Protein AF-A0A3R9TKV1-F1 (afdb_monomer)

pLDDT: mean 83.71, std 11.86, range [40.22, 96.25]

Secondary structure (DSSP, 8-state):
-TT-EEEEE-TTSPBPPTT--EEEEEESTT--S--TT-HHHHHHHEEE-TT-SSGGGSEEEEEEEEEEE-TTS-EEEEEESSS-EEETTEEE-HHHHHHHHHTSTTEEEEEEEEEEETTEEEEEEEEEE-TT--SPPPHHHHHHHHHHHS-GGGS-SEEEE-S---B-TTSSB-HHHHHHSPP-S-----GGGS--SHHHHHHHHHHHHH-TTSPP----

Solvent-accessible surface area (backbone atoms only — not comparable to full-atom values): 13150 Å² total; per-residue (Å²): 113,92,73,55,52,74,49,40,22,48,98,89,71,43,81,57,60,73,66,42,79,23,40,31,27,38,29,14,79,83,60,72,98,58,50,89,96,34,67,70,61,20,59,72,33,47,34,80,32,93,80,45,91,48,82,57,26,40,44,28,37,56,69,42,31,24,21,26,34,41,95,86,69,49,78,46,81,75,52,57,74,51,76,63,43,75,57,97,86,41,83,42,59,38,67,58,51,24,49,60,50,44,72,38,90,51,39,61,44,48,46,56,46,80,47,70,54,99,87,40,82,35,38,36,33,38,35,13,56,31,96,81,46,87,66,83,88,52,68,70,56,54,53,52,57,41,56,78,77,41,62,76,91,65,49,58,50,30,66,40,82,43,87,68,79,57,56,43,98,86,67,47,75,32,61,69,62,60,70,67,52,85,80,82,57,64,76,66,74,51,83,59,49,52,63,86,48,76,69,40,44,54,52,51,51,53,48,42,74,76,35,79,88,53,92,70,76,55,86,131

Mean predicted aligned error: 13.11 Å

Organism: Acinetobacter baumannii (NCBI:txid470)

Radius of gyration: 21.8 Å; Cα contacts (8 Å, |Δi|>4): 348; chains: 1; bounding box: 54×36×67 Å

Sequence (220 aa):
LPNYGMLVINSERELLEQGETGELCIFGPSVAQGYLGRPDLTADKFIENPWAMSVEEELLYRTGDLAKIDEFGQVHCLGRADDQVKIRGFRVELGEIEAALCDIDGIGTAAVILRPEDGIDQLIAFIAPEIDAKQAIEIKELRHNLSQRLPPYMVPNRFEIIEEVPRLLSGKIDRKALKARPLTSVVDRSESDQPQNPAEEILFEILNRLFPNMPIKLDS

Nearest PDB structures (foldseek):
  8g98-assembly2_B  TM=9.730E-01  e=5.431E-13  Acinetobacter baumannii AB307-0294
  7thq-assembly1_B  TM=7.816E-01  e=8.453E-15  Pseudomonas protegens Pf-5
  8pyy-assembly1_A  TM=5.811E-01  e=2.285E-15  Streptoalloteichus hindustanus
  3cw8-assembly1_X  TM=5.777E-01  e=2.189E-14  unclassified
  6vhy-assembly1_C  TM=5.789E-01  e=1.282E-14  Klebsiella oxytoca

Structure (mmCIF, N/CA/C/O backbone):
data_AF-A0A3R9TKV1-F1
#
_entry.id   AF-A0A3R9TKV1-F1
#
loop_
_atom_site.group_PDB
_atom_site.id
_atom_site.type_symbol
_atom_site.label_atom_id
_atom_site.label_alt_id
_atom_site.label_comp_id
_atom_site.label_asym_id
_atom_site.label_entity_id
_atom_site.label_seq_id
_atom_site.pdbx_PDB_ins_code
_atom_site.Cartn_x
_atom_site.Cartn_y
_atom_site.Cartn_z
_atom_site.occupancy
_atom_site.B_iso_or_equiv
_atom_site.auth_seq_id
_atom_site.auth_comp_id
_atom_site.auth_asym_id
_atom_site.auth_atom_id
_atom_site.pdbx_PDB_model_num
ATOM 1 N N . LEU A 1 1 ? 25.375 -7.752 -11.133 1.00 55.94 1 LEU A N 1
ATOM 2 C CA . LEU A 1 1 ? 25.423 -9.235 -11.168 1.00 55.94 1 LEU A CA 1
ATOM 3 C C . LEU A 1 1 ? 25.451 -9.658 -12.636 1.00 55.94 1 LEU A C 1
ATOM 5 O O . LEU A 1 1 ? 24.846 -8.944 -13.427 1.00 55.94 1 LEU A O 1
ATOM 9 N N . PRO A 1 2 ? 26.149 -10.735 -13.029 1.00 65.50 2 PRO A N 1
ATOM 10 C CA . PRO A 1 2 ? 26.149 -11.181 -14.424 1.00 65.50 2 PRO A CA 1
ATOM 11 C C . PRO A 1 2 ? 24.741 -11.635 -14.843 1.00 65.50 2 PRO A C 1
ATOM 13 O O . PRO A 1 2 ? 24.092 -12.345 -14.079 1.00 65.50 2 PRO A O 1
ATOM 16 N N . ASN A 1 3 ? 24.293 -11.215 -16.031 1.00 72.12 3 ASN A N 1
ATOM 17 C CA . ASN A 1 3 ? 22.979 -11.508 -16.635 1.00 72.12 3 ASN A CA 1
ATOM 18 C C . ASN A 1 3 ? 21.765 -10.873 -15.929 1.00 72.12 3 ASN A C 1
ATOM 20 O O . ASN A 1 3 ? 20.658 -11.383 -16.032 1.00 72.12 3 ASN A O 1
ATOM 24 N N . TYR A 1 4 ? 21.964 -9.769 -15.206 1.00 83.56 4 TYR A N 1
ATOM 25 C CA . TYR A 1 4 ? 20.868 -8.952 -14.678 1.00 83.56 4 TYR A CA 1
ATOM 26 C C . TYR A 1 4 ? 20.930 -7.579 -15.310 1.00 83.56 4 TYR A C 1
ATOM 28 O O . TYR A 1 4 ? 22.013 -6.992 -15.392 1.00 83.56 4 TYR A O 1
ATOM 36 N N . GLY A 1 5 ? 19.771 -7.054 -15.677 1.00 89.00 5 GLY A N 1
ATOM 37 C CA . GLY A 1 5 ? 19.648 -5.693 -16.159 1.00 89.00 5 GLY A CA 1
ATOM 38 C C . GLY A 1 5 ? 18.540 -4.939 -15.448 1.00 89.00 5 GLY A C 1
ATOM 39 O O . GLY A 1 5 ? 17.688 -5.508 -14.761 1.00 89.00 5 GLY A O 1
ATOM 40 N N . MET A 1 6 ? 18.612 -3.621 -15.582 1.00 92.12 6 MET A N 1
ATOM 41 C CA . MET A 1 6 ? 17.669 -2.683 -14.997 1.00 92.12 6 MET A CA 1
ATOM 42 C C . MET A 1 6 ? 17.262 -1.699 -16.083 1.00 92.12 6 MET A C 1
ATOM 44 O O . MET A 1 6 ? 18.119 -1.235 -16.833 1.00 92.12 6 MET A O 1
ATOM 48 N N . LEU A 1 7 ? 15.975 -1.385 -16.149 1.00 92.94 7 LEU A N 1
ATOM 49 C CA . LEU A 1 7 ? 15.409 -0.408 -17.076 1.00 92.94 7 LEU A CA 1
ATOM 50 C C . LEU A 1 7 ? 14.559 0.577 -16.282 1.00 92.94 7 LEU A C 1
ATOM 52 O O . LEU A 1 7 ? 14.027 0.231 -15.228 1.00 92.94 7 LEU A O 1
ATOM 56 N N . VAL A 1 8 ? 14.420 1.792 -16.796 1.00 94.25 8 VAL A N 1
ATOM 57 C CA . VAL A 1 8 ? 13.476 2.778 -16.269 1.00 94.25 8 VAL A CA 1
ATOM 58 C C . VAL A 1 8 ? 12.440 3.038 -17.352 1.00 94.25 8 VAL A C 1
ATOM 60 O O . VAL A 1 8 ? 12.807 3.385 -18.476 1.00 94.25 8 VAL A O 1
ATOM 63 N N . ILE A 1 9 ? 11.164 2.828 -17.021 1.00 94.25 9 ILE A N 1
ATOM 64 C CA . ILE A 1 9 ? 10.051 2.942 -17.972 1.00 94.25 9 ILE A CA 1
ATOM 65 C C . ILE A 1 9 ? 8.994 3.949 -17.514 1.00 94.25 9 ILE A C 1
ATOM 67 O O . ILE A 1 9 ? 8.838 4.204 -16.315 1.00 94.25 9 ILE A O 1
ATOM 71 N N . ASN A 1 10 ? 8.246 4.508 -18.465 1.00 90.06 10 ASN A N 1
ATOM 72 C CA . ASN A 1 10 ? 7.064 5.331 -18.189 1.00 90.06 10 ASN A CA 1
ATOM 73 C C . ASN A 1 10 ? 5.790 4.480 -17.995 1.00 90.06 10 ASN A C 1
ATOM 75 O O . ASN A 1 10 ? 5.817 3.246 -18.026 1.00 90.06 10 ASN A O 1
ATOM 79 N N . SER A 1 11 ? 4.652 5.146 -17.775 1.00 83.00 11 SER A N 1
ATOM 80 C CA . SER A 1 11 ? 3.335 4.509 -17.614 1.00 83.00 11 SER A CA 1
ATOM 81 C C . SER A 1 11 ? 2.874 3.727 -18.845 1.00 83.00 11 SER A C 1
ATOM 83 O O . SER A 1 11 ? 2.132 2.753 -18.716 1.00 83.00 11 SER A O 1
ATOM 85 N N . GLU A 1 12 ? 3.329 4.139 -20.020 1.00 87.12 12 GLU A N 1
ATOM 86 C CA . GLU A 1 12 ? 3.065 3.553 -21.328 1.00 87.12 12 GLU A CA 1
ATOM 87 C C . GLU A 1 12 ? 3.982 2.352 -21.623 1.00 87.12 12 GLU A C 1
ATOM 89 O O . GLU A 1 12 ? 3.812 1.689 -22.645 1.00 87.12 12 GLU A O 1
ATOM 94 N N . ARG A 1 13 ? 4.884 2.009 -20.687 1.00 88.62 13 ARG A N 1
ATOM 95 C CA . ARG A 1 13 ? 5.888 0.933 -20.781 1.00 88.62 13 ARG A CA 1
ATOM 96 C C . ARG A 1 13 ? 6.943 1.175 -21.857 1.00 88.62 13 ARG A C 1
ATOM 98 O O . ARG A 1 13 ? 7.474 0.233 -22.439 1.00 88.62 13 ARG A O 1
ATOM 105 N N . GLU A 1 14 ? 7.274 2.432 -22.095 1.00 90.81 14 GLU A N 1
ATOM 106 C CA . GLU A 1 14 ? 8.354 2.840 -22.986 1.00 90.81 14 GLU A CA 1
ATOM 107 C C . GLU A 1 14 ? 9.623 3.102 -22.174 1.00 90.81 14 GLU A C 1
ATOM 109 O O . GLU A 1 14 ? 9.555 3.543 -21.023 1.00 90.81 14 GLU A O 1
ATOM 114 N N . LEU A 1 15 ? 10.786 2.830 -22.772 1.00 91.50 15 LEU A N 1
ATOM 115 C CA . LEU A 1 15 ? 12.072 3.195 -22.183 1.00 91.50 15 LEU A CA 1
ATOM 116 C C . LEU A 1 15 ? 12.208 4.709 -22.111 1.00 91.50 15 LEU A C 1
ATOM 118 O O . LEU A 1 15 ? 11.954 5.402 -23.094 1.00 91.50 15 LEU A O 1
ATOM 122 N N . LEU A 1 16 ? 12.666 5.188 -20.962 1.00 90.25 16 LEU A N 1
ATOM 123 C CA . LEU A 1 16 ? 12.976 6.594 -20.759 1.00 90.25 16 LEU A CA 1
ATOM 124 C C . LEU A 1 16 ? 14.437 6.911 -21.089 1.00 90.25 16 LEU A C 1
ATOM 126 O O . LEU A 1 16 ? 15.326 6.065 -20.939 1.00 90.25 16 LEU A O 1
ATOM 130 N N . GLU A 1 17 ? 14.683 8.147 -21.525 1.00 87.12 17 GLU A N 1
ATOM 131 C CA . GLU A 1 17 ? 16.028 8.653 -21.775 1.00 87.12 17 GLU A CA 1
ATOM 132 C C . GLU A 1 17 ? 16.782 8.925 -20.461 1.00 87.12 17 GLU A C 1
ATOM 134 O O . GLU A 1 17 ? 16.233 8.933 -19.353 1.00 87.12 17 GLU A O 1
ATOM 139 N N . GLN A 1 18 ? 18.091 9.160 -20.572 1.00 89.12 18 GLN A N 1
ATOM 140 C CA . GLN A 1 18 ? 18.913 9.513 -19.418 1.00 89.12 18 GLN A CA 1
ATOM 141 C C . GLN A 1 18 ? 18.391 10.785 -18.732 1.00 89.12 18 GLN A C 1
ATOM 143 O O . GLN A 1 18 ? 18.102 11.798 -19.362 1.00 89.12 18 GLN A O 1
ATOM 148 N N . GLY A 1 19 ? 18.317 10.741 -17.403 1.00 87.06 19 GLY A N 1
ATOM 149 C CA . GLY A 1 19 ? 17.861 11.836 -16.552 1.00 87.06 19 GLY A CA 1
ATOM 150 C C . GLY A 1 19 ? 16.349 11.885 -16.316 1.00 87.06 19 GLY A C 1
ATOM 151 O O . GLY A 1 19 ? 15.922 12.546 -15.363 1.00 87.06 19 GLY A O 1
ATOM 152 N N . GLU A 1 20 ? 15.551 11.163 -17.102 1.00 91.31 20 GLU A N 1
ATOM 153 C CA . GLU A 1 20 ? 14.101 11.102 -16.941 1.00 91.31 20 GLU A CA 1
ATOM 154 C C . GLU A 1 20 ? 13.690 10.161 -15.802 1.00 91.31 20 GLU A C 1
ATOM 156 O O . GLU A 1 20 ? 14.345 9.162 -15.506 1.00 91.31 20 GLU A O 1
ATOM 161 N N . THR A 1 21 ? 12.606 10.517 -15.110 1.00 91.38 21 THR A N 1
ATOM 162 C CA . THR A 1 21 ? 12.101 9.753 -13.963 1.00 91.38 21 THR A CA 1
ATOM 163 C C . THR A 1 21 ? 10.991 8.809 -14.393 1.00 91.38 21 THR A C 1
ATOM 165 O O . THR A 1 21 ? 9.977 9.260 -14.920 1.00 91.38 21 THR A O 1
ATOM 168 N N . GLY A 1 22 ? 11.147 7.527 -14.080 1.00 91.88 22 GLY A N 1
ATOM 169 C CA . GLY A 1 22 ? 10.143 6.493 -14.322 1.00 91.88 22 GLY A CA 1
ATOM 170 C C . GLY A 1 22 ? 10.191 5.388 -13.275 1.00 91.88 22 GLY A C 1
ATOM 171 O O . GLY A 1 22 ? 10.864 5.513 -12.249 1.00 91.88 22 GLY A O 1
ATOM 172 N N . GLU A 1 23 ? 9.463 4.305 -13.527 1.00 94.00 23 GLU A N 1
ATOM 173 C CA . GLU A 1 23 ? 9.481 3.118 -12.676 1.00 94.00 23 GLU A CA 1
ATOM 174 C C . GLU A 1 23 ? 10.689 2.240 -13.014 1.00 94.00 23 GLU A C 1
ATOM 176 O O . GLU A 1 23 ? 10.922 1.878 -14.169 1.00 94.00 23 GLU A O 1
ATOM 181 N N . LEU A 1 24 ? 11.449 1.878 -11.984 1.00 93.81 24 LEU A N 1
ATOM 182 C CA . LEU A 1 24 ? 12.548 0.936 -12.075 1.00 93.81 24 LEU A CA 1
ATOM 183 C C . LEU A 1 24 ? 12.003 -0.482 -12.276 1.00 93.81 24 LEU A C 1
ATOM 185 O O . LEU A 1 24 ? 11.183 -0.980 -11.503 1.00 93.81 24 LEU A O 1
ATOM 189 N N . CYS A 1 25 ? 12.501 -1.148 -13.307 1.00 94.31 25 CYS A N 1
ATOM 190 C CA . CYS A 1 25 ? 12.202 -2.537 -13.617 1.00 94.31 25 CYS A CA 1
ATOM 191 C C . CYS A 1 25 ? 13.492 -3.351 -13.638 1.00 94.31 25 CYS A C 1
ATOM 193 O O . CYS A 1 25 ? 14.551 -2.840 -14.008 1.00 94.31 25 CYS A O 1
ATOM 195 N N . ILE A 1 26 ? 13.402 -4.623 -13.259 1.00 94.25 26 ILE A N 1
ATOM 196 C CA . ILE A 1 26 ? 14.529 -5.561 -13.297 1.00 94.25 26 ILE A CA 1
ATOM 197 C C . ILE A 1 26 ? 14.193 -6.763 -14.173 1.00 94.25 26 ILE A C 1
ATOM 199 O O . ILE A 1 26 ? 13.046 -7.207 -14.200 1.00 94.25 26 ILE A O 1
ATOM 203 N N . PHE A 1 27 ? 15.198 -7.303 -14.854 1.00 94.12 27 PHE A N 1
ATOM 204 C CA . PHE A 1 27 ? 15.090 -8.527 -15.647 1.00 94.12 27 PHE A CA 1
ATOM 205 C C . PHE A 1 27 ? 16.309 -9.431 -15.436 1.00 94.12 27 PHE A C 1
ATOM 207 O O . PHE A 1 27 ? 17.353 -8.992 -14.936 1.00 94.12 27 PHE A O 1
ATOM 214 N N . GLY A 1 28 ? 16.159 -10.701 -15.812 1.00 92.12 28 GLY A N 1
ATOM 215 C CA . GLY A 1 28 ? 17.207 -11.716 -15.754 1.00 92.12 28 GLY A CA 1
ATOM 216 C C . GLY A 1 28 ? 16.846 -12.930 -14.885 1.00 92.12 28 GLY A C 1
ATOM 217 O O . GLY A 1 28 ? 15.753 -13.003 -14.321 1.00 92.12 28 GLY A O 1
ATOM 218 N N . PRO A 1 29 ? 17.789 -13.872 -14.693 1.00 87.44 29 PRO A N 1
ATOM 219 C CA . PRO A 1 29 ? 17.504 -15.222 -14.198 1.00 87.44 29 PRO A CA 1
ATOM 220 C C . PRO A 1 29 ? 16.875 -15.345 -12.800 1.00 87.44 29 PRO A C 1
ATOM 222 O O . PRO A 1 29 ? 16.344 -16.406 -12.486 1.00 87.44 29 PRO A O 1
ATOM 225 N N . SER A 1 30 ? 16.950 -14.316 -11.941 1.00 83.62 30 SER A N 1
ATOM 226 C CA . SER A 1 30 ? 16.294 -14.341 -10.611 1.00 83.62 30 SER A CA 1
ATOM 227 C C . SER A 1 30 ? 14.938 -13.643 -10.573 1.00 83.62 30 SER A C 1
ATOM 229 O O . SER A 1 30 ? 14.365 -13.502 -9.491 1.00 83.62 30 SER A O 1
ATOM 231 N N . VAL A 1 31 ? 14.411 -13.182 -11.709 1.00 90.25 31 VAL A N 1
ATOM 232 C CA . VAL A 1 31 ? 13.022 -12.726 -11.754 1.00 90.25 31 VAL A CA 1
ATOM 233 C C . VAL A 1 31 ? 12.117 -13.937 -11.547 1.00 90.25 31 VAL A C 1
ATOM 235 O O . VAL A 1 31 ? 12.203 -14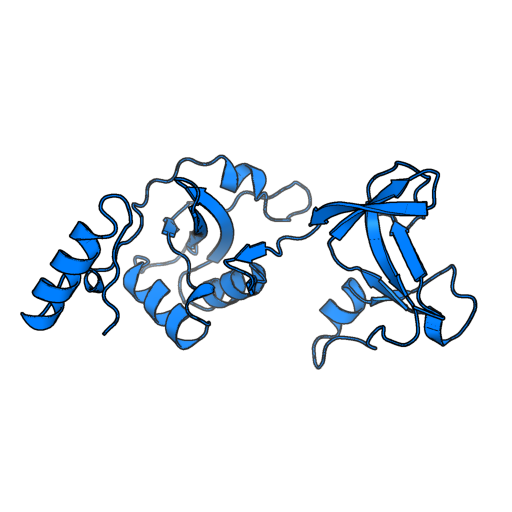.936 -12.258 1.00 90.25 31 VAL A O 1
ATOM 238 N N . ALA A 1 32 ? 11.276 -13.870 -10.514 1.00 89.31 32 ALA A N 1
ATOM 239 C CA . ALA A 1 32 ? 10.299 -14.913 -10.238 1.00 89.31 32 ALA A CA 1
ATOM 240 C C . ALA A 1 32 ? 9.282 -15.021 -11.386 1.00 89.31 32 ALA A C 1
ATOM 242 O O . ALA A 1 32 ? 9.013 -14.052 -12.085 1.00 89.31 32 ALA A O 1
ATOM 243 N N . GLN A 1 33 ? 8.657 -16.188 -11.536 1.00 87.25 33 GLN A N 1
ATOM 244 C CA . GLN A 1 33 ? 7.590 -16.382 -12.529 1.00 87.25 33 GLN A CA 1
ATOM 245 C C . GLN A 1 33 ? 6.272 -15.698 -12.133 1.00 87.25 33 GLN A C 1
ATOM 247 O O . GLN A 1 33 ? 5.365 -15.582 -12.950 1.00 87.25 33 GLN A O 1
ATOM 252 N N . GLY A 1 34 ? 6.145 -15.284 -10.869 1.00 90.25 34 GLY A N 1
ATOM 253 C CA . GLY A 1 34 ? 4.947 -14.643 -10.352 1.00 90.25 34 GLY A CA 1
ATOM 254 C C . GLY A 1 34 ? 4.728 -14.848 -8.861 1.00 90.25 34 GLY A C 1
ATOM 255 O O . GLY A 1 34 ? 5.560 -15.414 -8.147 1.00 90.25 34 GLY A O 1
ATOM 256 N N . TYR A 1 35 ? 3.563 -14.404 -8.402 1.00 86.75 35 TYR A N 1
ATOM 257 C CA . TYR A 1 35 ? 3.072 -14.615 -7.047 1.00 86.75 35 TYR A CA 1
ATOM 258 C C . TYR A 1 35 ? 2.196 -15.869 -6.974 1.00 86.75 35 TYR A C 1
ATOM 260 O O . TYR A 1 35 ? 1.248 -16.042 -7.745 1.00 86.75 35 TYR A O 1
ATOM 268 N N . LEU A 1 36 ? 2.475 -16.731 -5.995 1.00 90.38 36 LEU A N 1
ATOM 269 C CA . LEU A 1 36 ? 1.725 -17.966 -5.782 1.00 90.38 36 LEU A CA 1
ATOM 270 C C . LEU A 1 36 ? 0.238 -17.672 -5.519 1.00 90.38 36 LEU A C 1
ATOM 272 O O . LEU A 1 36 ? -0.103 -16.945 -4.589 1.00 90.38 36 LEU A O 1
ATOM 276 N N . GLY A 1 37 ? -0.647 -18.246 -6.341 1.00 87.56 37 GLY A N 1
ATOM 277 C CA . GLY A 1 37 ? -2.101 -18.110 -6.194 1.00 87.56 37 GLY A CA 1
ATOM 278 C C . GLY A 1 37 ? -2.659 -16.712 -6.487 1.00 87.56 37 GLY A C 1
ATOM 279 O O . GLY A 1 37 ? -3.810 -16.443 -6.154 1.00 87.56 37 GLY A O 1
ATOM 280 N N . ARG A 1 38 ? -1.869 -15.809 -7.086 1.00 86.62 38 ARG A N 1
ATOM 281 C CA . ARG A 1 38 ? -2.274 -14.420 -7.367 1.00 86.62 38 ARG A CA 1
ATOM 282 C C . ARG A 1 38 ? -1.985 -14.052 -8.831 1.00 86.62 38 ARG A C 1
ATOM 284 O O . ARG A 1 38 ? -1.053 -13.287 -9.092 1.00 86.62 38 ARG A O 1
ATOM 291 N N . PRO A 1 39 ? -2.755 -14.593 -9.796 1.00 85.81 39 PRO A N 1
ATOM 292 C CA . PRO A 1 39 ? -2.521 -14.359 -11.222 1.00 85.81 39 PRO A CA 1
ATOM 293 C C . PRO A 1 39 ? -2.679 -12.884 -11.612 1.00 85.81 39 PRO A C 1
ATOM 295 O O . PRO A 1 39 ? -1.851 -12.375 -12.357 1.00 85.81 39 PRO A O 1
ATOM 298 N N . ASP A 1 40 ? -3.653 -12.171 -11.039 1.00 77.75 40 ASP A N 1
ATOM 299 C CA . ASP A 1 40 ? -3.890 -10.755 -11.359 1.00 77.75 40 ASP A CA 1
ATOM 300 C C . ASP A 1 40 ? -2.699 -9.872 -10.958 1.00 77.75 40 ASP A C 1
ATOM 302 O O . ASP A 1 40 ? -2.216 -9.058 -11.741 1.00 77.75 40 ASP A O 1
ATOM 306 N N . LEU A 1 41 ? -2.167 -10.084 -9.748 1.00 80.00 41 LEU A N 1
ATOM 307 C CA . LEU A 1 41 ? -0.989 -9.360 -9.259 1.00 80.00 41 LEU A CA 1
ATOM 308 C C . LEU A 1 41 ? 0.275 -9.762 -10.028 1.00 80.00 41 LEU A C 1
ATOM 310 O O . LEU A 1 41 ? 1.161 -8.939 -10.245 1.00 80.00 41 LEU A O 1
ATOM 314 N N . THR A 1 42 ? 0.352 -11.028 -10.447 1.00 87.81 42 THR A N 1
ATOM 315 C CA . THR A 1 42 ? 1.442 -11.515 -11.294 1.00 87.81 42 THR A CA 1
ATOM 316 C C . THR A 1 42 ? 1.447 -10.780 -12.629 1.00 87.81 42 THR A C 1
ATOM 318 O O . THR A 1 42 ? 2.471 -10.222 -12.993 1.00 87.81 42 THR A O 1
ATOM 321 N N . ALA A 1 43 ? 0.305 -10.693 -13.310 1.00 89.44 43 ALA A N 1
ATOM 322 C CA . ALA A 1 43 ? 0.195 -10.001 -14.593 1.00 89.44 43 ALA A CA 1
ATOM 323 C C . ALA A 1 43 ? 0.447 -8.482 -14.492 1.00 89.44 43 ALA A C 1
ATOM 325 O O . ALA A 1 43 ? 0.929 -7.874 -15.447 1.00 89.44 43 ALA A O 1
ATOM 326 N N . ASP A 1 44 ? 0.140 -7.857 -13.349 1.00 87.25 44 ASP A N 1
ATOM 327 C CA . ASP A 1 44 ? 0.435 -6.434 -13.123 1.00 87.25 44 ASP A CA 1
ATOM 328 C C . ASP A 1 44 ? 1.931 -6.165 -12.874 1.00 87.25 44 ASP A C 1
ATOM 330 O O . ASP A 1 44 ? 2.474 -5.169 -13.369 1.00 87.25 44 ASP A O 1
ATOM 334 N N . LYS A 1 45 ? 2.605 -7.035 -12.105 1.00 91.38 45 LYS A N 1
ATOM 335 C CA . LYS A 1 45 ? 3.996 -6.825 -11.662 1.00 91.38 45 LYS A CA 1
ATOM 336 C C . LYS A 1 45 ? 5.052 -7.483 -12.549 1.00 91.38 45 LYS A C 1
ATOM 338 O O . LYS A 1 45 ? 6.174 -6.984 -12.585 1.00 91.38 45 LYS A O 1
ATOM 343 N N . PHE A 1 46 ? 4.716 -8.563 -13.244 1.00 94.44 46 PHE A N 1
ATOM 344 C CA . PHE A 1 46 ? 5.605 -9.306 -14.136 1.00 94.44 46 PHE A CA 1
ATOM 345 C C . PHE A 1 46 ? 5.091 -9.143 -15.565 1.00 94.44 46 PHE A C 1
ATOM 347 O O . PHE A 1 46 ? 4.161 -9.830 -15.985 1.00 94.44 46 PHE A O 1
ATOM 354 N N . ILE A 1 47 ? 5.661 -8.180 -16.285 1.00 93.81 47 ILE A N 1
ATOM 355 C CA . ILE A 1 47 ? 5.236 -7.813 -17.640 1.00 93.81 47 ILE A CA 1
ATOM 356 C C . ILE A 1 47 ? 6.224 -8.349 -18.674 1.00 93.81 47 ILE A C 1
ATOM 358 O O . ILE A 1 47 ? 7.385 -8.603 -18.356 1.00 93.81 47 ILE A O 1
ATOM 362 N N . GLU A 1 48 ? 5.776 -8.484 -19.918 1.00 93.81 48 GLU A N 1
ATOM 363 C CA . GLU A 1 48 ? 6.655 -8.833 -21.037 1.00 93.81 48 GLU A CA 1
ATOM 364 C C . GLU A 1 48 ? 7.769 -7.792 -21.207 1.00 93.81 48 GLU A C 1
ATOM 366 O O . GLU A 1 48 ? 7.541 -6.590 -21.042 1.00 93.81 48 GLU A O 1
ATOM 371 N N . ASN A 1 49 ? 8.966 -8.266 -21.548 1.00 92.94 49 ASN A N 1
ATOM 372 C CA . ASN A 1 49 ? 10.131 -7.456 -21.871 1.00 92.94 49 ASN A CA 1
ATOM 373 C C . ASN A 1 49 ? 10.336 -7.386 -23.397 1.00 92.94 49 ASN A C 1
ATOM 375 O O . ASN A 1 49 ? 10.893 -8.322 -23.977 1.00 92.94 49 ASN A O 1
ATOM 379 N N . PRO A 1 50 ? 9.968 -6.279 -24.070 1.00 92.00 50 PRO A N 1
ATOM 380 C CA . PRO A 1 50 ? 10.174 -6.127 -25.513 1.00 92.00 50 PRO A CA 1
ATOM 381 C C . PRO A 1 50 ? 11.650 -6.096 -25.932 1.00 92.00 50 PRO A C 1
ATOM 383 O O . PRO A 1 50 ? 11.954 -6.205 -27.119 1.00 92.00 50 PRO A O 1
ATOM 386 N N . TRP A 1 51 ? 12.562 -5.911 -24.974 1.00 90.50 51 TRP A N 1
ATOM 387 C CA . TRP A 1 51 ? 14.002 -5.768 -25.196 1.00 90.50 51 TRP A CA 1
ATOM 388 C C . TRP A 1 51 ? 14.794 -7.015 -24.788 1.00 90.50 51 TRP A C 1
ATOM 390 O O . TRP A 1 51 ? 16.021 -6.957 -24.724 1.00 90.50 51 TRP A O 1
ATOM 400 N N . ALA A 1 52 ? 14.110 -8.123 -24.491 1.00 90.19 52 ALA A N 1
ATOM 401 C CA . ALA A 1 52 ? 14.745 -9.380 -24.123 1.00 90.19 52 ALA A CA 1
ATOM 402 C C . ALA A 1 52 ? 15.647 -9.905 -25.251 1.00 90.19 52 ALA A C 1
ATOM 404 O O . ALA A 1 52 ? 15.230 -10.011 -26.406 1.00 90.19 52 ALA A O 1
ATOM 405 N N . MET A 1 53 ? 16.877 -10.278 -24.903 1.00 88.81 53 MET A N 1
ATOM 406 C CA . MET A 1 53 ? 17.839 -10.902 -25.816 1.00 88.81 53 MET A CA 1
ATOM 407 C C . MET A 1 53 ? 17.958 -12.416 -25.582 1.00 88.81 53 MET A C 1
ATOM 409 O O . MET A 1 53 ? 18.594 -13.117 -26.374 1.00 88.81 53 MET A O 1
ATOM 413 N N . SER A 1 54 ? 17.341 -12.931 -24.516 1.00 89.12 54 SER A N 1
ATOM 414 C CA . SER A 1 54 ? 17.225 -14.358 -24.213 1.00 89.12 54 SER A CA 1
ATOM 415 C C . SER A 1 54 ? 15.924 -14.676 -23.466 1.00 89.12 54 SER A C 1
ATOM 417 O O . SER A 1 54 ? 15.225 -13.779 -22.997 1.00 89.12 54 SER A O 1
ATOM 419 N N . VAL A 1 55 ? 15.611 -15.970 -23.334 1.00 85.94 55 VAL A N 1
ATOM 420 C CA . VAL A 1 55 ? 14.394 -16.457 -22.655 1.00 85.94 55 VAL A CA 1
ATOM 421 C C . VAL A 1 55 ? 14.377 -16.052 -21.176 1.00 85.94 55 VAL A C 1
ATOM 423 O O . VAL A 1 55 ? 13.335 -15.751 -20.605 1.00 85.94 55 VAL A O 1
ATOM 426 N N . GLU A 1 56 ? 15.547 -15.981 -20.540 1.00 85.56 56 GLU A N 1
ATOM 427 C CA . GLU A 1 56 ? 15.696 -15.575 -19.139 1.00 85.56 56 GLU A CA 1
ATOM 428 C C . GLU A 1 56 ? 15.437 -14.076 -18.903 1.00 85.56 56 GLU A C 1
ATOM 430 O O . GLU A 1 56 ? 15.383 -13.632 -17.755 1.00 85.56 56 GLU A O 1
ATOM 435 N N . GLU A 1 57 ? 15.284 -13.294 -19.973 1.00 91.19 57 GLU A N 1
ATOM 436 C CA . GLU A 1 57 ? 15.028 -11.855 -19.935 1.00 91.19 57 GLU A CA 1
ATOM 437 C C . GLU A 1 57 ? 13.591 -11.502 -20.343 1.00 91.19 57 GLU A C 1
ATOM 439 O O . GLU A 1 57 ? 13.242 -10.328 -20.286 1.00 91.19 57 GLU A O 1
ATOM 444 N N . GLU A 1 58 ? 12.749 -12.475 -20.718 1.00 92.12 58 GLU A N 1
ATOM 445 C CA . GLU A 1 58 ? 11.390 -12.254 -21.255 1.00 92.12 58 GLU A CA 1
ATOM 446 C C . GLU A 1 58 ? 10.445 -11.522 -20.294 1.00 92.12 58 GLU A C 1
ATOM 448 O O . GLU A 1 58 ? 9.458 -10.931 -20.735 1.00 92.12 58 GLU A O 1
ATOM 453 N N . LEU A 1 59 ? 10.746 -11.529 -18.992 1.00 94.06 59 LEU A N 1
ATOM 454 C CA . LEU A 1 59 ? 9.954 -10.853 -17.970 1.00 94.06 59 LEU A CA 1
ATOM 455 C C . LEU A 1 59 ? 10.701 -9.668 -17.357 1.00 94.06 59 LEU A C 1
ATOM 457 O O . LEU A 1 59 ? 11.820 -9.797 -16.853 1.00 94.06 59 LEU A O 1
ATOM 461 N N . LEU A 1 60 ? 10.011 -8.530 -17.307 1.00 94.38 60 LEU A N 1
ATOM 462 C CA . LEU A 1 60 ? 10.342 -7.403 -16.446 1.00 94.38 60 LEU A CA 1
ATOM 463 C C . LEU A 1 60 ? 9.530 -7.497 -15.158 1.00 94.38 60 LEU A C 1
ATOM 465 O O . LEU A 1 60 ? 8.298 -7.498 -15.180 1.00 94.38 60 LEU A O 1
ATOM 469 N N . TYR A 1 61 ? 10.222 -7.492 -14.023 1.00 94.69 61 TYR A N 1
ATOM 470 C CA . TYR A 1 61 ? 9.595 -7.248 -12.734 1.00 94.69 61 TYR A CA 1
ATOM 471 C C . TYR A 1 61 ? 9.591 -5.750 -12.429 1.00 94.69 61 TYR A C 1
ATOM 473 O O . TYR A 1 61 ? 10.644 -5.130 -12.250 1.00 94.69 61 TYR A O 1
ATOM 481 N N . ARG A 1 62 ? 8.388 -5.183 -12.344 1.00 93.25 62 ARG A N 1
ATOM 482 C CA . ARG A 1 62 ? 8.127 -3.797 -11.947 1.00 93.25 62 ARG A CA 1
ATOM 483 C C . ARG A 1 62 ? 8.332 -3.651 -10.446 1.00 93.25 62 ARG A C 1
ATOM 485 O O . ARG A 1 62 ? 7.533 -4.155 -9.651 1.00 93.25 62 ARG A O 1
ATOM 492 N N . THR A 1 63 ? 9.413 -2.985 -10.032 1.00 90.00 63 THR A N 1
ATOM 493 C CA . THR A 1 63 ? 9.777 -2.968 -8.609 1.00 90.00 63 THR A CA 1
ATOM 494 C C . THR A 1 63 ? 8.839 -2.095 -7.785 1.00 90.00 63 THR A C 1
ATOM 496 O O . THR A 1 63 ? 8.717 -2.321 -6.576 1.00 90.00 63 THR A O 1
ATOM 499 N N . GLY A 1 64 ? 8.169 -1.125 -8.412 1.00 87.12 64 GLY A N 1
ATOM 500 C CA . GLY A 1 64 ? 7.440 -0.050 -7.752 1.00 87.12 64 GLY A CA 1
ATOM 501 C C . GLY A 1 64 ? 8.336 1.084 -7.255 1.00 87.12 64 GLY A C 1
ATOM 502 O O . GLY A 1 64 ? 7.826 1.962 -6.571 1.00 87.12 64 GLY A O 1
ATOM 503 N N . ASP A 1 65 ? 9.642 1.091 -7.540 1.00 88.44 65 ASP A N 1
ATOM 504 C CA . ASP A 1 65 ? 10.533 2.204 -7.185 1.00 88.44 65 ASP A CA 1
ATOM 505 C C . ASP A 1 65 ? 10.575 3.238 -8.313 1.00 88.44 65 ASP A C 1
ATOM 507 O O . ASP A 1 65 ? 10.691 2.881 -9.481 1.00 88.44 65 ASP A O 1
ATOM 511 N N . LEU A 1 66 ? 10.520 4.525 -7.970 1.00 89.25 66 LEU A N 1
ATOM 512 C CA . LEU A 1 66 ? 10.817 5.598 -8.916 1.00 89.25 66 LEU A CA 1
ATOM 513 C C . LEU A 1 66 ? 12.322 5.808 -8.975 1.00 89.25 66 LEU A C 1
ATOM 515 O O . LEU A 1 66 ? 12.970 5.959 -7.936 1.00 89.25 66 LEU A O 1
ATOM 519 N N . ALA A 1 67 ? 12.870 5.858 -10.181 1.00 93.31 67 ALA A N 1
ATOM 520 C CA . ALA A 1 67 ? 14.286 6.084 -10.403 1.00 93.31 67 ALA A CA 1
ATOM 521 C C . ALA A 1 67 ? 14.541 6.859 -11.697 1.00 93.31 67 ALA A C 1
ATOM 523 O O . ALA A 1 67 ? 13.651 7.028 -12.529 1.00 93.31 67 ALA A O 1
ATOM 524 N N . LYS A 1 68 ? 15.783 7.312 -11.859 1.00 93.31 68 LYS A N 1
ATOM 525 C CA . LYS A 1 68 ? 16.329 7.807 -13.126 1.00 93.31 68 LYS A CA 1
ATOM 526 C C . LYS A 1 68 ? 17.740 7.271 -13.335 1.00 93.31 68 LYS A C 1
ATOM 528 O O . LYS A 1 68 ? 18.453 7.043 -12.356 1.00 93.31 68 LYS A O 1
ATOM 533 N N . ILE A 1 69 ? 18.141 7.097 -14.590 1.00 92.44 69 ILE A N 1
ATOM 534 C CA . ILE A 1 69 ? 19.503 6.689 -14.960 1.00 92.44 69 ILE A CA 1
ATOM 535 C C . ILE A 1 69 ? 20.275 7.933 -15.395 1.00 92.44 69 ILE A C 1
ATOM 537 O O . ILE A 1 69 ? 19.773 8.700 -16.212 1.00 92.44 69 ILE A O 1
ATOM 541 N N . ASP A 1 70 ? 21.460 8.168 -14.837 1.00 91.62 70 ASP A N 1
ATOM 542 C CA . ASP A 1 70 ? 22.307 9.291 -15.253 1.00 91.62 70 ASP A CA 1
ATOM 543 C C . ASP A 1 70 ? 23.168 8.978 -16.490 1.00 91.62 70 ASP A C 1
ATOM 545 O O . ASP A 1 70 ? 23.153 7.873 -17.035 1.00 91.62 70 ASP A O 1
ATOM 549 N N . GLU A 1 71 ? 23.936 9.971 -16.938 1.00 91.25 71 GLU A N 1
ATOM 550 C CA . GLU A 1 71 ? 24.824 9.871 -18.104 1.00 91.25 71 GLU A CA 1
ATOM 551 C C . GLU A 1 71 ? 25.923 8.804 -17.965 1.00 91.25 71 GLU A C 1
ATOM 553 O O . GLU A 1 71 ? 26.442 8.304 -18.964 1.00 91.25 71 GLU A O 1
ATOM 558 N N . PHE A 1 72 ? 26.243 8.408 -16.731 1.00 90.31 72 PHE A N 1
ATOM 559 C CA . PHE A 1 72 ? 27.217 7.366 -16.415 1.00 90.31 72 PHE A CA 1
ATOM 560 C C . PHE A 1 72 ? 26.564 5.991 -16.216 1.00 90.31 72 PHE A C 1
ATOM 562 O O . PHE A 1 72 ? 27.255 5.031 -15.867 1.00 90.31 72 PHE A O 1
ATOM 569 N N . GLY A 1 73 ? 25.249 5.877 -16.425 1.00 86.00 73 GLY A N 1
ATOM 570 C CA . GLY A 1 73 ? 24.497 4.640 -16.241 1.00 86.00 73 GLY A CA 1
ATOM 571 C C . GLY A 1 73 ? 24.182 4.313 -14.779 1.00 86.00 73 GLY A C 1
ATOM 572 O O . GLY A 1 73 ? 23.803 3.179 -14.485 1.00 86.00 73 GLY A O 1
ATOM 573 N N . GLN A 1 74 ? 24.344 5.259 -13.847 1.00 90.50 74 GLN A N 1
ATOM 574 C CA . GLN A 1 74 ? 24.007 5.031 -12.441 1.00 90.50 74 GLN A CA 1
ATOM 575 C C . GLN A 1 74 ? 22.518 5.251 -12.189 1.00 90.50 74 GLN A C 1
ATOM 577 O O . GLN A 1 74 ? 21.916 6.212 -12.670 1.00 90.50 74 GLN A O 1
ATOM 582 N N . VAL A 1 75 ? 21.933 4.365 -11.382 1.00 91.31 75 VAL A N 1
ATOM 583 C CA . VAL A 1 75 ? 20.527 4.435 -10.975 1.00 91.31 75 VAL A CA 1
ATOM 584 C C . VAL A 1 75 ? 20.396 5.306 -9.727 1.00 91.31 75 VAL A C 1
ATOM 586 O O . VAL A 1 75 ? 20.932 4.979 -8.669 1.00 91.31 75 VAL A O 1
ATOM 589 N N . HIS A 1 76 ? 19.627 6.386 -9.836 1.00 89.00 76 HIS A N 1
ATOM 590 C CA . HIS A 1 76 ? 19.265 7.257 -8.718 1.00 89.00 76 HIS A CA 1
ATOM 591 C C . HIS A 1 76 ? 17.846 6.935 -8.263 1.00 89.00 76 HIS A C 1
ATOM 593 O O . HIS A 1 76 ? 16.891 7.240 -8.976 1.00 89.00 76 HIS A O 1
ATOM 599 N N . CYS A 1 77 ? 17.697 6.334 -7.082 1.00 87.38 77 CYS A N 1
ATOM 600 C CA . CYS A 1 77 ? 16.388 6.029 -6.501 1.00 87.38 77 CYS A CA 1
ATOM 601 C C . CYS A 1 77 ? 15.744 7.292 -5.909 1.00 87.38 77 CYS A C 1
ATOM 603 O O . CYS A 1 77 ? 16.346 7.978 -5.084 1.00 87.38 77 CYS A O 1
ATOM 605 N N . LEU A 1 78 ? 14.504 7.572 -6.306 1.00 79.81 78 LEU A N 1
ATOM 606 C CA . LEU A 1 78 ? 13.757 8.791 -5.978 1.00 79.81 78 LEU A CA 1
ATOM 607 C C . LEU A 1 78 ? 12.557 8.536 -5.056 1.00 79.81 78 LEU A C 1
ATOM 609 O O . LEU A 1 78 ? 12.007 9.480 -4.492 1.00 79.81 78 LEU A O 1
ATOM 613 N N . GLY A 1 79 ? 12.146 7.278 -4.883 1.00 77.56 79 GLY A N 1
ATOM 614 C CA . GLY A 1 79 ? 11.038 6.906 -4.005 1.00 77.56 79 GLY A CA 1
ATOM 615 C C . GLY A 1 79 ? 10.271 5.698 -4.523 1.00 77.56 79 GLY A C 1
ATOM 616 O O . GLY A 1 79 ? 10.846 4.841 -5.187 1.00 77.56 79 GLY A O 1
ATOM 617 N N . ARG A 1 80 ? 8.971 5.638 -4.224 1.00 75.12 80 ARG A N 1
ATOM 618 C CA . ARG A 1 80 ? 8.051 4.589 -4.681 1.00 75.12 80 ARG A CA 1
ATOM 619 C C . ARG A 1 80 ? 6.997 5.173 -5.619 1.00 75.12 80 ARG A C 1
ATOM 621 O O . ARG A 1 80 ? 6.506 6.275 -5.385 1.00 75.12 80 ARG A O 1
ATOM 628 N N . ALA A 1 8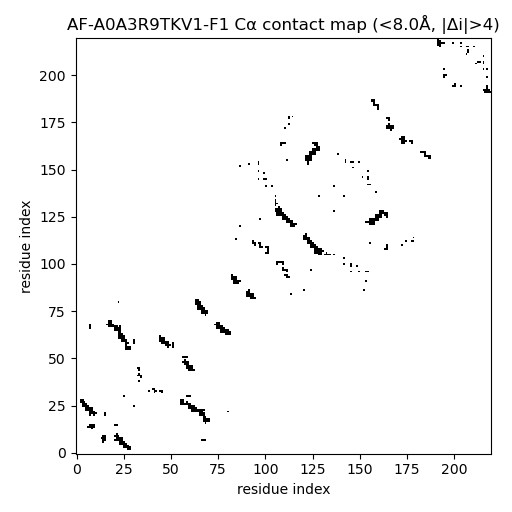1 ? 6.670 4.426 -6.666 1.00 70.06 81 ALA A N 1
ATOM 629 C CA . ALA A 1 81 ? 5.533 4.646 -7.552 1.00 70.06 81 ALA A CA 1
ATOM 630 C C . ALA A 1 81 ? 4.233 4.075 -6.959 1.00 70.06 81 ALA A C 1
ATOM 632 O O . ALA A 1 81 ? 3.144 4.495 -7.347 1.00 70.06 81 ALA A O 1
ATOM 633 N N . ASP A 1 82 ? 4.350 3.119 -6.032 1.00 68.19 82 ASP A N 1
ATOM 634 C CA . ASP A 1 82 ? 3.235 2.535 -5.291 1.00 68.19 82 ASP A CA 1
ATOM 635 C C . ASP A 1 82 ? 3.248 2.923 -3.804 1.00 68.19 82 ASP A C 1
ATOM 637 O O . ASP A 1 82 ? 4.081 3.698 -3.330 1.00 68.19 82 ASP A O 1
ATOM 641 N N . ASP A 1 83 ? 2.270 2.403 -3.071 1.00 66.50 83 ASP A N 1
ATOM 642 C CA . ASP A 1 83 ? 1.975 2.802 -1.696 1.00 66.50 83 ASP A CA 1
ATOM 643 C C . ASP A 1 83 ? 2.746 2.003 -0.647 1.00 66.50 83 ASP A C 1
ATOM 645 O O . ASP A 1 83 ? 2.433 2.068 0.540 1.00 66.50 83 ASP A O 1
ATOM 649 N N . GLN A 1 84 ? 3.746 1.233 -1.063 1.00 72.75 84 GLN A N 1
ATOM 650 C CA . GLN A 1 84 ? 4.580 0.492 -0.138 1.00 72.75 84 GLN A CA 1
ATOM 651 C C . GLN A 1 84 ? 5.423 1.441 0.711 1.00 72.75 84 GLN A C 1
ATOM 653 O O . GLN A 1 84 ? 6.067 2.367 0.210 1.00 72.75 84 GLN A O 1
ATOM 658 N N . VAL A 1 85 ? 5.478 1.168 2.011 1.00 79.81 85 VAL A N 1
ATOM 659 C CA . VAL A 1 85 ? 6.239 1.979 2.959 1.00 79.81 85 VAL A CA 1
ATOM 660 C C . VAL A 1 85 ? 7.232 1.135 3.744 1.00 79.81 85 VAL A C 1
ATOM 662 O O . VAL A 1 85 ? 7.085 -0.080 3.888 1.00 79.81 85 VAL A O 1
ATOM 665 N N . LYS A 1 86 ? 8.272 1.796 4.256 1.00 77.56 86 LYS A N 1
ATOM 666 C CA . LYS A 1 86 ? 9.190 1.202 5.227 1.00 77.56 86 LYS A CA 1
ATOM 667 C C . LYS A 1 86 ? 8.855 1.734 6.605 1.00 77.56 86 LYS A C 1
ATOM 669 O O . LYS A 1 86 ? 8.882 2.939 6.812 1.00 77.56 86 LYS A O 1
ATOM 674 N N . ILE A 1 87 ? 8.592 0.835 7.542 1.00 77.62 87 ILE A N 1
ATOM 675 C CA . ILE A 1 87 ? 8.297 1.181 8.932 1.00 77.62 87 ILE A CA 1
ATOM 676 C C . ILE A 1 87 ? 9.326 0.472 9.787 1.00 77.62 87 ILE A C 1
ATOM 678 O O . ILE A 1 87 ? 9.319 -0.751 9.870 1.00 77.62 87 ILE A O 1
ATOM 682 N N . ARG A 1 88 ? 10.248 1.229 10.393 1.00 75.25 88 ARG A N 1
ATOM 683 C CA . ARG A 1 88 ? 11.286 0.676 11.288 1.00 75.25 88 ARG A CA 1
ATOM 684 C C . ARG A 1 88 ? 12.071 -0.491 10.657 1.00 75.25 88 ARG A C 1
ATOM 686 O O . ARG A 1 88 ? 12.403 -1.462 11.325 1.00 75.25 88 ARG A O 1
ATOM 693 N N . GLY A 1 89 ? 12.339 -0.401 9.352 1.00 75.94 89 GLY A N 1
ATOM 694 C CA . GLY A 1 89 ? 13.048 -1.429 8.579 1.00 75.94 89 GLY A CA 1
ATOM 695 C C . GLY A 1 89 ? 12.165 -2.530 7.980 1.00 75.94 89 GLY A C 1
ATOM 696 O O . GLY A 1 89 ? 12.640 -3.261 7.114 1.00 75.94 89 GLY A O 1
ATOM 697 N N . PHE A 1 90 ? 10.886 -2.616 8.353 1.00 73.94 90 PHE A N 1
ATOM 698 C CA . PHE A 1 90 ? 9.935 -3.561 7.770 1.00 73.94 90 PHE A CA 1
ATOM 699 C C . PHE A 1 90 ? 9.316 -3.000 6.493 1.00 73.94 90 PHE A C 1
ATOM 701 O O . PHE A 1 90 ? 8.915 -1.838 6.444 1.00 73.94 90 PHE A O 1
ATOM 708 N N . ARG A 1 91 ? 9.234 -3.840 5.460 1.00 81.12 91 ARG A N 1
ATOM 709 C CA . ARG A 1 91 ? 8.496 -3.559 4.225 1.00 81.12 91 ARG A CA 1
ATOM 710 C C . ARG A 1 91 ? 7.023 -3.845 4.496 1.00 81.12 91 ARG A C 1
ATOM 712 O O . ARG A 1 91 ? 6.687 -4.973 4.839 1.00 81.12 91 ARG A O 1
ATOM 719 N N . VAL A 1 92 ? 6.181 -2.824 4.386 1.00 83.56 92 VAL A N 1
ATOM 720 C CA . VAL A 1 92 ? 4.750 -2.918 4.686 1.00 83.56 92 VAL A CA 1
ATOM 721 C C . VAL A 1 92 ? 3.951 -2.547 3.448 1.00 83.56 92 VAL A C 1
ATOM 723 O O . VAL A 1 92 ? 4.151 -1.477 2.869 1.00 83.56 92 VAL A O 1
ATOM 726 N N . GLU A 1 93 ? 3.042 -3.438 3.062 1.00 86.19 93 GLU A N 1
ATOM 727 C CA . GLU A 1 93 ? 2.061 -3.192 2.012 1.00 86.19 93 GLU A CA 1
ATOM 728 C C . GLU A 1 93 ? 0.823 -2.553 2.641 1.00 86.19 93 GLU A C 1
ATOM 730 O O . GLU A 1 93 ? 0.064 -3.213 3.347 1.00 86.19 93 GLU A O 1
ATOM 735 N N . LEU A 1 94 ? 0.591 -1.262 2.391 1.00 89.75 94 LEU A N 1
ATOM 736 C CA . LEU A 1 94 ? -0.567 -0.571 2.973 1.00 89.75 94 LEU A CA 1
ATOM 737 C C . LEU A 1 94 ? -1.897 -1.209 2.546 1.00 89.75 94 LEU A C 1
ATOM 739 O O . LEU A 1 94 ? -2.826 -1.276 3.346 1.00 89.75 94 LEU A O 1
ATOM 743 N N . GLY A 1 95 ? -1.946 -1.768 1.333 1.00 87.94 95 GLY A N 1
ATOM 744 C CA . GLY A 1 95 ? -3.104 -2.498 0.819 1.00 87.94 95 GLY A CA 1
ATOM 745 C C . GLY A 1 95 ? -3.488 -3.740 1.633 1.00 87.94 95 GLY A C 1
ATOM 746 O O . GLY A 1 95 ? -4.656 -4.113 1.643 1.00 87.94 95 GLY A O 1
ATOM 747 N N . GLU A 1 96 ? -2.548 -4.372 2.344 1.00 89.69 96 GLU A N 1
ATOM 748 C CA . GLU A 1 96 ? -2.850 -5.509 3.229 1.00 89.69 96 GLU A CA 1
ATOM 749 C C . GLU A 1 96 ? -3.653 -5.055 4.454 1.00 89.69 96 GLU A C 1
ATOM 751 O O . GLU A 1 96 ? -4.644 -5.682 4.827 1.00 89.69 96 GLU A O 1
ATOM 756 N N . ILE A 1 97 ? -3.267 -3.917 5.031 1.00 94.25 97 ILE A N 1
ATOM 757 C CA . ILE A 1 97 ? -3.963 -3.306 6.166 1.00 94.25 97 ILE A CA 1
ATOM 758 C C . ILE A 1 97 ? -5.344 -2.803 5.722 1.00 94.25 97 ILE A C 1
ATOM 760 O O . ILE A 1 97 ? -6.332 -3.003 6.423 1.00 94.25 97 ILE A O 1
ATOM 764 N N . GLU A 1 98 ? -5.418 -2.177 4.544 1.00 94.56 98 GLU A N 1
ATOM 765 C CA . GLU A 1 98 ? -6.671 -1.704 3.938 1.00 94.56 98 GLU A CA 1
ATOM 766 C C . GLU A 1 98 ? -7.650 -2.861 3.696 1.00 94.56 98 GLU A C 1
ATOM 768 O O . GLU A 1 98 ? -8.817 -2.754 4.064 1.00 94.56 98 GLU A O 1
ATOM 773 N N . ALA A 1 99 ? -7.180 -3.984 3.145 1.00 91.38 99 ALA A N 1
ATOM 774 C CA . ALA A 1 99 ? -8.006 -5.171 2.941 1.00 91.38 99 ALA A CA 1
ATOM 775 C C . ALA A 1 99 ? -8.498 -5.764 4.270 1.00 91.38 99 ALA A C 1
ATOM 777 O O . ALA A 1 99 ? -9.682 -6.050 4.411 1.00 91.38 99 ALA A O 1
ATOM 778 N N . ALA A 1 100 ? -7.616 -5.883 5.267 1.00 94.12 100 ALA A N 1
ATOM 779 C CA . ALA A 1 100 ? -7.993 -6.388 6.585 1.00 94.12 100 ALA A CA 1
ATOM 780 C C . ALA A 1 100 ? -9.042 -5.504 7.283 1.00 94.12 100 ALA A C 1
ATOM 782 O O . ALA A 1 100 ? -9.890 -6.029 8.000 1.00 94.12 100 ALA A O 1
ATOM 783 N N . LEU A 1 101 ? -9.002 -4.184 7.065 1.00 95.00 101 LEU A N 1
ATOM 784 C CA . LEU A 1 101 ? -10.023 -3.250 7.545 1.00 95.00 101 LEU A CA 1
ATOM 785 C C . LEU A 1 101 ? -11.356 -3.420 6.811 1.00 95.00 101 LEU A C 1
ATOM 787 O O . LEU A 1 101 ? -12.393 -3.460 7.459 1.00 95.00 101 LEU A O 1
ATOM 791 N N . CYS A 1 102 ? -11.339 -3.529 5.483 1.00 93.12 102 CYS A N 1
ATOM 792 C CA . CYS A 1 102 ? -12.558 -3.709 4.688 1.00 93.12 102 CYS A CA 1
ATOM 793 C C . CYS A 1 102 ? -13.247 -5.069 4.912 1.00 93.12 102 CYS A C 1
ATOM 795 O O . CYS A 1 102 ? -14.412 -5.212 4.565 1.00 93.12 102 CYS A O 1
ATOM 797 N N . ASP A 1 103 ? -12.558 -6.054 5.492 1.00 92.75 103 ASP A N 1
ATOM 798 C CA . ASP A 1 103 ? -13.162 -7.328 5.910 1.00 92.75 103 ASP A CA 1
ATOM 799 C C . ASP A 1 103 ? -14.001 -7.212 7.202 1.00 92.75 103 ASP A C 1
ATOM 801 O O . ASP A 1 103 ? -14.611 -8.194 7.626 1.00 92.75 103 ASP A O 1
ATOM 805 N N . ILE A 1 104 ? -13.985 -6.058 7.878 1.00 91.12 104 ILE A N 1
ATOM 806 C CA . ILE A 1 104 ? -14.753 -5.818 9.104 1.00 91.12 104 ILE A CA 1
ATOM 807 C C . ILE A 1 104 ? -16.120 -5.233 8.734 1.00 91.12 104 ILE A C 1
ATOM 809 O O . ILE A 1 104 ? -16.200 -4.210 8.051 1.00 91.12 104 ILE A O 1
ATOM 813 N N . ASP A 1 105 ? -17.190 -5.853 9.239 1.00 89.94 105 ASP A N 1
ATOM 814 C CA . ASP A 1 105 ? -18.571 -5.426 8.993 1.00 89.94 105 ASP A CA 1
ATOM 815 C C . ASP A 1 105 ? -18.783 -3.932 9.306 1.00 89.94 105 ASP A C 1
ATOM 817 O O . ASP A 1 105 ? -18.389 -3.424 10.358 1.00 89.94 105 ASP A O 1
ATOM 821 N N . GLY A 1 106 ? -19.444 -3.225 8.384 1.00 89.94 106 GLY A N 1
ATOM 822 C CA . GLY A 1 106 ? -19.750 -1.797 8.504 1.00 89.94 106 GLY A CA 1
ATOM 823 C C . GLY A 1 106 ? -18.672 -0.852 7.960 1.00 89.94 106 GLY A C 1
ATOM 824 O O . GLY A 1 106 ? -18.918 0.357 7.895 1.00 89.94 106 GLY A O 1
ATOM 825 N N . ILE A 1 107 ? -17.513 -1.360 7.522 1.00 92.81 107 ILE A N 1
ATOM 826 C CA . ILE A 1 107 ? -16.499 -0.574 6.803 1.00 92.81 107 ILE A CA 1
ATOM 827 C C . ILE A 1 107 ? -16.724 -0.681 5.294 1.00 92.81 107 ILE A C 1
ATOM 829 O O . ILE A 1 107 ? -16.554 -1.740 4.704 1.00 92.81 107 ILE A O 1
ATOM 833 N N . GLY A 1 108 ? -17.032 0.446 4.645 1.00 90.81 108 GLY A N 1
ATOM 834 C CA . GLY A 1 108 ? -17.225 0.490 3.194 1.00 90.81 108 GLY A CA 1
ATOM 835 C C . GLY A 1 108 ? -15.925 0.715 2.423 1.00 90.81 108 GLY A C 1
ATOM 836 O O . GLY A 1 108 ? -15.699 0.140 1.360 1.00 90.81 108 GLY A O 1
ATOM 837 N N . THR A 1 109 ? -15.044 1.589 2.911 1.00 93.44 109 THR A N 1
ATOM 838 C CA . THR A 1 109 ? -13.724 1.810 2.302 1.00 93.44 109 THR A CA 1
ATOM 839 C C . THR A 1 109 ? -12.708 2.217 3.358 1.00 93.44 109 THR A C 1
ATOM 841 O O . THR A 1 109 ? -12.955 3.124 4.149 1.00 93.44 109 THR A O 1
ATOM 844 N N . ALA A 1 110 ? -11.524 1.611 3.308 1.00 95.38 110 ALA A N 1
ATOM 845 C CA . ALA A 1 110 ? -10.375 2.010 4.104 1.00 95.38 110 ALA A CA 1
ATOM 846 C C . ALA A 1 110 ? -9.216 2.492 3.220 1.00 95.38 110 ALA A C 1
ATOM 848 O O . ALA A 1 110 ? -9.007 2.002 2.110 1.00 95.38 110 ALA A O 1
ATOM 849 N N . ALA A 1 111 ? -8.453 3.455 3.728 1.00 95.56 111 ALA A N 1
ATOM 850 C CA . ALA A 1 111 ? -7.198 3.904 3.142 1.00 95.56 111 ALA A CA 1
ATOM 851 C C . ALA A 1 111 ? -6.168 4.118 4.244 1.00 95.56 111 ALA A C 1
ATOM 853 O O . ALA A 1 111 ? -6.451 4.792 5.234 1.00 95.56 111 ALA A O 1
ATOM 854 N N . VAL A 1 112 ? -4.960 3.595 4.069 1.00 95.19 112 VAL A N 1
ATOM 855 C CA . VAL A 1 112 ? -3.888 3.743 5.053 1.00 95.19 112 VAL A CA 1
ATOM 856 C C . VAL A 1 112 ? -2.786 4.617 4.469 1.00 95.19 112 VAL A C 1
ATOM 858 O O . VAL A 1 112 ? -2.447 4.541 3.285 1.00 95.19 112 VAL A O 1
ATOM 861 N N . ILE A 1 113 ? -2.232 5.493 5.307 1.00 92.62 113 ILE A N 1
ATOM 862 C CA . ILE A 1 113 ? -1.052 6.294 4.984 1.00 92.62 113 ILE A CA 1
ATOM 863 C C . ILE A 1 113 ? 0.006 6.148 6.072 1.00 92.62 113 ILE A C 1
ATOM 865 O O . ILE A 1 113 ? -0.306 5.937 7.243 1.00 92.62 113 ILE A O 1
ATOM 869 N N . LEU A 1 114 ? 1.260 6.360 5.680 1.00 90.88 114 LEU A N 1
ATOM 870 C CA . LEU A 1 114 ? 2.337 6.684 6.606 1.00 90.88 114 LEU A CA 1
ATOM 871 C C . LEU A 1 114 ? 2.506 8.205 6.659 1.00 90.88 114 LEU A C 1
ATOM 873 O O . LEU A 1 114 ? 2.667 8.851 5.612 1.00 90.88 114 LEU A O 1
ATOM 877 N N . ARG A 1 115 ? 2.465 8.774 7.863 1.00 87.25 115 ARG A N 1
ATOM 878 C CA . ARG A 1 115 ? 2.740 10.190 8.113 1.00 87.25 115 ARG A CA 1
ATOM 879 C C . ARG A 1 115 ? 3.694 10.317 9.308 1.00 87.25 115 ARG A C 1
ATOM 881 O O . ARG A 1 115 ? 3.393 9.754 10.358 1.00 87.25 115 ARG A O 1
ATOM 888 N N . PRO A 1 116 ? 4.811 11.050 9.181 1.00 83.06 116 PRO A N 1
ATOM 889 C CA . PRO A 1 116 ? 5.656 11.352 10.324 1.00 83.06 116 PRO A CA 1
ATOM 890 C C . PRO A 1 116 ? 4.987 12.401 11.221 1.00 83.06 116 PRO A C 1
ATOM 892 O O . PRO A 1 116 ? 4.562 13.453 10.742 1.00 83.06 116 PRO A O 1
ATOM 895 N N . GLU A 1 117 ? 4.934 12.133 12.522 1.00 79.12 117 GLU A N 1
ATOM 896 C CA . GLU A 1 117 ? 4.590 13.100 13.570 1.00 79.12 117 GLU A CA 1
ATOM 897 C C . GLU A 1 117 ? 5.720 13.127 14.598 1.00 79.12 117 GLU A C 1
ATOM 899 O O . GLU A 1 117 ? 6.162 12.075 15.057 1.00 79.12 117 GLU A O 1
ATOM 904 N N . ASP A 1 118 ? 6.227 14.319 14.921 1.00 80.62 118 ASP A N 1
ATOM 905 C CA . ASP A 1 118 ? 7.354 14.516 15.847 1.00 80.62 118 ASP A CA 1
ATOM 906 C C . ASP A 1 118 ? 8.594 13.658 15.515 1.00 80.62 118 ASP A C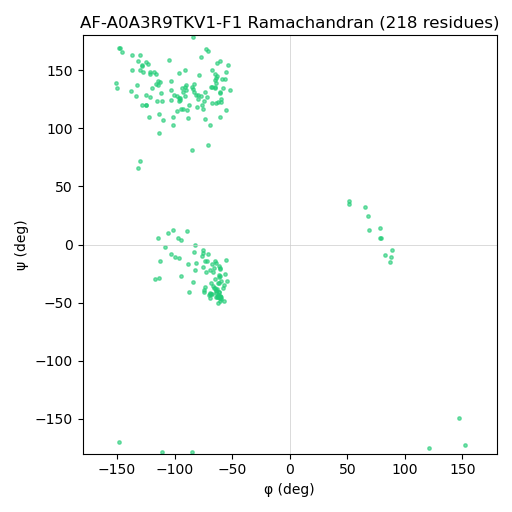 1
ATOM 908 O O . ASP A 1 118 ? 9.323 13.191 16.388 1.00 80.62 118 ASP A O 1
ATOM 912 N N . GLY A 1 119 ? 8.836 13.436 14.217 1.00 76.75 119 GLY A N 1
ATOM 913 C CA . GLY A 1 119 ? 9.953 12.627 13.716 1.00 76.75 119 GLY A CA 1
ATOM 914 C C . GLY A 1 119 ? 9.737 11.113 13.798 1.00 76.75 119 GLY A C 1
ATOM 915 O O . GLY A 1 119 ? 10.654 10.357 13.482 1.00 76.75 119 GLY A O 1
ATOM 916 N N . ILE A 1 120 ? 8.543 10.661 14.192 1.00 77.81 120 ILE A N 1
ATOM 917 C CA . ILE A 1 120 ? 8.176 9.248 14.276 1.00 77.81 120 ILE A CA 1
ATOM 918 C C . ILE A 1 120 ? 7.153 8.931 13.189 1.00 77.81 120 ILE A C 1
ATOM 920 O O . ILE A 1 120 ? 6.079 9.527 13.131 1.00 77.81 120 ILE A O 1
ATOM 924 N N . ASP A 1 121 ? 7.472 7.950 12.352 1.00 82.94 121 ASP A N 1
ATOM 925 C CA . ASP A 1 121 ? 6.540 7.413 11.367 1.00 82.94 121 ASP A CA 1
ATOM 926 C C . ASP A 1 121 ? 5.322 6.777 12.054 1.00 82.94 121 ASP A C 1
ATOM 928 O O . ASP A 1 121 ? 5.465 5.845 12.855 1.00 82.94 121 ASP A O 1
ATOM 932 N N . GLN A 1 122 ? 4.126 7.267 11.720 1.00 87.31 122 GLN A N 1
ATOM 933 C CA . GLN A 1 122 ? 2.853 6.734 12.199 1.00 87.31 122 GLN A CA 1
ATOM 934 C C . GLN A 1 122 ? 1.980 6.251 11.043 1.00 87.31 122 GLN A C 1
ATOM 936 O O . GLN A 1 122 ? 1.798 6.944 10.037 1.00 87.31 122 GLN A O 1
ATOM 941 N N . LEU A 1 123 ? 1.401 5.065 11.217 1.00 92.56 123 LEU A N 1
ATOM 942 C CA . LEU A 1 123 ? 0.332 4.559 10.370 1.00 92.56 123 LEU A CA 1
ATOM 943 C C . LEU A 1 123 ? -0.996 5.189 10.775 1.00 92.56 123 LEU A C 1
ATOM 945 O O . LEU A 1 123 ? -1.392 5.143 11.942 1.00 92.56 123 LEU A O 1
ATOM 949 N N . ILE A 1 124 ? -1.702 5.734 9.794 1.00 94.62 124 ILE A N 1
ATOM 950 C CA . ILE A 1 124 ? -3.010 6.358 9.976 1.00 94.62 124 ILE A CA 1
ATOM 951 C C . ILE A 1 124 ? -3.980 5.676 9.021 1.00 94.62 124 ILE A C 1
ATOM 953 O O . ILE A 1 124 ? -3.773 5.713 7.807 1.00 94.62 124 ILE A O 1
ATOM 957 N N . ALA A 1 125 ? -5.024 5.065 9.574 1.00 96.00 125 ALA A N 1
ATOM 958 C CA . ALA A 1 125 ? -6.122 4.486 8.817 1.00 96.00 125 ALA A CA 1
ATOM 959 C C . ALA A 1 125 ? -7.280 5.481 8.727 1.00 96.00 125 ALA A C 1
ATOM 961 O O . ALA A 1 125 ? -7.803 5.930 9.742 1.00 96.00 125 ALA A O 1
ATOM 962 N N . PHE A 1 126 ? -7.688 5.805 7.509 1.00 96.25 126 PHE A N 1
ATOM 963 C CA . PHE A 1 126 ? -8.900 6.552 7.211 1.00 96.25 126 PHE A CA 1
ATOM 964 C C . PHE A 1 126 ? -10.006 5.578 6.832 1.00 96.25 126 PHE A C 1
ATOM 966 O O . PHE A 1 126 ? -9.807 4.740 5.952 1.00 96.25 126 PHE A O 1
ATOM 973 N N . ILE A 1 127 ? -11.157 5.693 7.485 1.00 95.69 127 ILE A N 1
ATOM 974 C CA . ILE A 1 127 ? -12.261 4.742 7.362 1.00 95.69 127 ILE A CA 1
ATOM 975 C C . ILE A 1 127 ? -13.516 5.497 6.952 1.00 95.69 127 ILE A C 1
ATOM 977 O O . ILE A 1 127 ? -13.970 6.382 7.673 1.00 95.69 127 ILE A O 1
ATOM 981 N N . ALA A 1 128 ? -14.070 5.123 5.804 1.00 93.94 128 ALA A N 1
ATOM 982 C CA . ALA A 1 128 ? -15.405 5.505 5.380 1.00 93.94 128 ALA A CA 1
ATOM 983 C C . ALA A 1 128 ? -16.377 4.354 5.702 1.00 93.94 128 ALA A C 1
ATOM 985 O O . ALA A 1 128 ? -16.214 3.261 5.142 1.00 93.94 128 ALA A O 1
ATOM 986 N N . PRO A 1 129 ? -17.348 4.559 6.611 1.00 92.88 129 PRO A N 1
ATOM 987 C CA . PRO A 1 129 ? -18.380 3.568 6.905 1.00 92.88 129 PRO A CA 1
ATOM 988 C C . PRO A 1 129 ? -19.226 3.238 5.671 1.00 92.88 129 PRO A C 1
ATOM 990 O O . PRO A 1 129 ? -19.337 4.040 4.743 1.00 92.88 129 PRO A O 1
ATOM 993 N N . GLU A 1 130 ? -19.872 2.075 5.673 1.00 90.69 130 GLU A N 1
ATOM 994 C CA . GLU A 1 130 ? -20.949 1.810 4.716 1.00 90.69 130 GLU A CA 1
ATOM 995 C C . GLU A 1 130 ? -22.123 2.776 4.939 1.00 90.69 130 GLU A C 1
ATOM 997 O O . GLU A 1 130 ? -22.449 3.126 6.072 1.00 90.69 130 GLU A O 1
ATOM 1002 N N . ILE A 1 131 ? -22.798 3.174 3.855 1.00 80.12 131 ILE A N 1
ATOM 1003 C CA . ILE A 1 131 ? -23.913 4.141 3.893 1.00 80.12 131 ILE A CA 1
ATOM 1004 C C . ILE A 1 131 ? -25.043 3.673 4.830 1.00 80.12 131 ILE A C 1
ATOM 1006 O O . ILE A 1 131 ? -25.661 4.492 5.508 1.00 80.12 131 ILE A O 1
ATOM 1010 N N . ASP A 1 132 ? -25.278 2.361 4.900 1.00 76.19 132 ASP A N 1
ATOM 1011 C CA . ASP A 1 132 ? -26.339 1.746 5.703 1.00 76.19 132 ASP A CA 1
ATOM 1012 C C . ASP A 1 132 ? -25.833 1.130 7.020 1.00 76.19 132 ASP A C 1
ATOM 1014 O O . ASP A 1 132 ? -26.568 0.385 7.682 1.00 76.19 132 ASP A O 1
ATOM 1018 N N . ALA A 1 133 ? -24.591 1.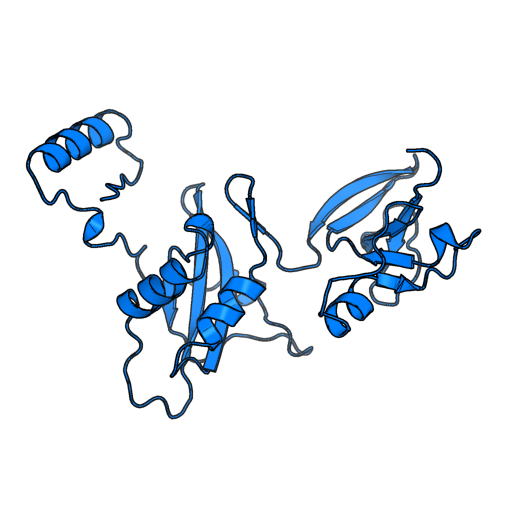422 7.425 1.00 74.56 133 ALA A N 1
ATOM 1019 C CA . ALA A 1 133 ? -24.040 0.921 8.677 1.00 74.56 133 ALA A CA 1
ATOM 1020 C C . ALA A 1 133 ? -24.881 1.425 9.864 1.00 74.56 133 ALA A C 1
ATOM 1022 O O . ALA A 1 133 ? -24.889 2.605 10.213 1.00 74.56 133 ALA A O 1
ATOM 1023 N N . LYS A 1 134 ? -25.619 0.508 10.502 1.00 57.66 134 LYS A N 1
ATOM 1024 C CA . LYS A 1 134 ? -26.469 0.813 11.670 1.00 57.66 134 LYS A CA 1
ATOM 1025 C C . LYS A 1 134 ? -25.690 0.863 12.982 1.00 57.66 134 LYS A C 1
ATOM 1027 O O . LYS A 1 134 ? -26.232 1.321 13.985 1.00 57.66 134 LYS A O 1
ATOM 1032 N N . GLN A 1 135 ? -24.471 0.333 12.990 1.00 68.00 135 GLN A N 1
ATOM 1033 C CA . GLN A 1 135 ? -23.624 0.238 14.173 1.00 68.00 135 GLN A CA 1
ATOM 1034 C C . GLN A 1 135 ? -22.542 1.313 14.132 1.00 68.00 135 GLN A C 1
ATOM 1036 O O . GLN A 1 135 ? -21.994 1.624 13.076 1.00 68.00 135 GLN A O 1
ATOM 1041 N N . ALA A 1 136 ? -22.257 1.889 15.298 1.00 77.38 136 ALA A N 1
ATOM 1042 C CA . ALA A 1 136 ? -21.127 2.786 15.453 1.00 77.38 136 ALA A CA 1
ATOM 1043 C C . ALA A 1 136 ? -19.829 1.981 15.315 1.00 77.38 136 ALA A C 1
ATOM 1045 O O . ALA A 1 136 ? -19.700 0.909 15.898 1.00 77.38 136 ALA A O 1
ATOM 1046 N N . ILE A 1 137 ? -18.872 2.510 14.557 1.00 83.50 137 ILE A N 1
ATOM 1047 C CA . ILE A 1 137 ? -17.550 1.900 14.426 1.00 83.50 137 ILE A CA 1
ATOM 1048 C C . ILE A 1 137 ? -16.754 2.177 15.704 1.00 83.50 137 ILE A C 1
ATOM 1050 O O . ILE A 1 137 ? -16.428 3.329 16.001 1.00 83.50 137 ILE A O 1
ATOM 1054 N N . GLU A 1 138 ? -16.402 1.124 16.440 1.00 86.81 138 GLU A N 1
ATOM 1055 C CA . GLU A 1 138 ? -15.575 1.228 17.641 1.00 86.81 138 GLU A CA 1
ATOM 1056 C C . GLU A 1 138 ? -14.089 0.999 17.332 1.00 86.81 138 GLU A C 1
ATOM 1058 O O . GLU A 1 138 ? -13.657 -0.093 16.967 1.00 86.81 138 GLU A O 1
ATOM 1063 N N . ILE A 1 139 ? -13.262 2.029 17.544 1.00 87.50 139 ILE A N 1
ATOM 1064 C CA . ILE A 1 139 ? -11.814 1.984 17.257 1.00 87.50 139 ILE A CA 1
ATOM 1065 C C . ILE A 1 139 ? -11.101 0.854 18.024 1.00 87.50 139 ILE A C 1
ATOM 1067 O O . ILE A 1 139 ? -10.203 0.208 17.475 1.00 87.50 139 ILE A O 1
ATOM 1071 N N . LYS A 1 140 ? -11.505 0.586 19.277 1.00 86.12 140 LYS A N 1
ATOM 1072 C CA . LYS A 1 140 ? -10.926 -0.494 20.096 1.00 86.12 140 LYS A CA 1
ATOM 1073 C C . LYS A 1 140 ? -11.136 -1.865 19.440 1.00 86.12 140 LYS A C 1
ATOM 1075 O O . LYS A 1 140 ? -10.201 -2.667 19.406 1.00 86.12 140 LYS A O 1
ATOM 1080 N N . GLU A 1 141 ? -12.315 -2.110 18.872 1.00 87.19 141 GLU A N 1
ATOM 1081 C CA . GLU A 1 141 ? -12.633 -3.364 18.183 1.00 87.19 141 GLU A CA 1
ATOM 1082 C C . GLU A 1 141 ? -11.861 -3.505 16.871 1.00 87.19 141 GLU A C 1
ATOM 1084 O O . GLU A 1 141 ? -11.292 -4.567 16.614 1.00 87.19 141 GLU A O 1
ATOM 1089 N N . LEU A 1 142 ? -11.744 -2.426 16.086 1.00 90.88 142 LEU A N 1
ATOM 1090 C CA . LEU A 1 142 ? -10.936 -2.433 14.860 1.00 90.88 142 LEU A CA 1
ATOM 1091 C C . LEU A 1 142 ? -9.488 -2.823 15.143 1.00 90.88 142 LEU A C 1
ATOM 1093 O O . LEU A 1 142 ? -8.925 -3.700 14.489 1.00 90.88 142 LEU A O 1
ATOM 1097 N N . ARG A 1 143 ? -8.883 -2.190 16.152 1.00 90.25 143 ARG A N 1
ATOM 1098 C CA . ARG A 1 143 ? -7.508 -2.479 16.561 1.00 90.25 143 ARG A CA 1
ATOM 1099 C C . ARG A 1 143 ? -7.355 -3.931 17.002 1.00 90.25 143 ARG A C 1
ATOM 1101 O O . ARG A 1 143 ? -6.378 -4.570 16.615 1.00 90.25 143 ARG A O 1
ATOM 1108 N N . HIS A 1 144 ? -8.298 -4.437 17.797 1.00 88.06 144 HIS A N 1
ATOM 1109 C CA . HIS A 1 144 ? -8.289 -5.824 18.247 1.00 88.06 144 HIS A CA 1
ATOM 1110 C C . HIS A 1 144 ? -8.397 -6.798 17.067 1.00 88.06 144 HIS A C 1
ATOM 1112 O O . HIS A 1 144 ? -7.614 -7.736 16.984 1.00 88.06 144 HIS A O 1
ATOM 1118 N N . ASN A 1 145 ? -9.302 -6.555 16.117 1.00 91.81 145 ASN A N 1
ATOM 1119 C CA . ASN A 1 145 ? -9.454 -7.407 14.939 1.00 91.81 145 ASN A CA 1
ATOM 1120 C C . ASN A 1 145 ? -8.166 -7.447 14.099 1.00 91.81 145 ASN A C 1
ATOM 1122 O O . ASN A 1 145 ? -7.681 -8.524 13.747 1.00 91.81 145 ASN A O 1
ATOM 1126 N N . LEU A 1 146 ? -7.559 -6.280 13.855 1.00 92.31 146 LEU A N 1
ATOM 1127 C CA . LEU A 1 146 ? -6.299 -6.192 13.121 1.00 92.31 146 LEU A CA 1
ATOM 1128 C C . LEU A 1 146 ? -5.146 -6.887 13.853 1.00 92.31 146 LEU A C 1
ATOM 1130 O O . LEU A 1 146 ? -4.355 -7.564 13.203 1.00 92.31 146 LEU A O 1
ATOM 1134 N N . SER A 1 147 ? -5.044 -6.775 15.182 1.00 91.69 147 SER A N 1
ATOM 1135 C CA . SER A 1 147 ? -3.945 -7.394 15.937 1.00 91.69 147 SER A CA 1
ATOM 1136 C C . SER A 1 147 ? -4.005 -8.924 15.976 1.00 91.69 147 SER A C 1
ATOM 1138 O O . SER A 1 147 ? -2.971 -9.561 16.160 1.00 91.69 147 SER A O 1
ATOM 1140 N N . GLN A 1 148 ? -5.179 -9.526 15.752 1.00 90.50 148 GLN A N 1
ATOM 1141 C CA . GLN A 1 148 ? -5.312 -10.980 15.599 1.00 90.50 148 GLN A CA 1
ATOM 1142 C C . GLN A 1 148 ? -4.818 -11.490 14.234 1.00 90.50 148 GLN A C 1
ATOM 1144 O O . GLN A 1 148 ? -4.564 -12.685 14.080 1.00 90.50 148 GLN A O 1
ATOM 1149 N N . ARG A 1 149 ? -4.715 -10.613 13.226 1.00 88.81 149 ARG A N 1
ATOM 1150 C CA . ARG A 1 149 ? -4.481 -10.989 11.819 1.00 88.81 149 ARG A CA 1
ATOM 1151 C C . ARG A 1 149 ? -3.163 -10.471 11.260 1.00 88.81 149 ARG A C 1
ATOM 1153 O O . ARG A 1 149 ? -2.603 -11.089 10.359 1.00 88.81 149 ARG A O 1
ATOM 1160 N N . LEU A 1 150 ? -2.689 -9.339 11.771 1.00 90.19 150 LEU A N 1
ATOM 1161 C CA . LEU A 1 150 ? -1.526 -8.627 11.268 1.00 90.19 150 LEU A CA 1
ATOM 1162 C C . LEU A 1 150 ? -0.424 -8.548 12.330 1.00 90.19 150 LEU A C 1
ATOM 1164 O O . LEU A 1 150 ? -0.710 -8.432 13.524 1.00 90.19 150 LEU A O 1
ATOM 1168 N N . PRO A 1 151 ? 0.852 -8.532 11.915 1.00 87.19 151 PRO A N 1
ATOM 1169 C CA . PRO A 1 151 ? 1.953 -8.225 12.815 1.00 87.19 151 PRO A CA 1
ATOM 1170 C C . PRO A 1 151 ? 1.770 -6.864 13.517 1.00 87.19 151 PRO A C 1
ATOM 1172 O O . PRO A 1 151 ? 1.278 -5.919 12.894 1.00 87.19 151 PRO A O 1
ATOM 1175 N N . PRO A 1 152 ? 2.259 -6.687 14.763 1.00 84.94 152 PRO A N 1
ATOM 1176 C CA . PRO A 1 152 ? 2.047 -5.456 15.534 1.00 84.94 152 PRO A CA 1
ATOM 1177 C C . PRO A 1 152 ? 2.478 -4.157 14.835 1.00 84.94 152 PRO A C 1
ATOM 1179 O O . PRO A 1 152 ? 1.866 -3.113 15.035 1.00 84.94 152 PRO A O 1
ATOM 1182 N N . TYR A 1 153 ? 3.514 -4.200 13.991 1.00 83.69 153 TYR A N 1
ATOM 1183 C CA . TYR A 1 153 ? 4.016 -3.029 13.259 1.00 83.69 153 TYR A CA 1
ATOM 1184 C C . TYR A 1 153 ? 3.143 -2.608 12.063 1.00 83.69 153 TYR A C 1
ATOM 1186 O O . TYR A 1 153 ? 3.385 -1.547 11.491 1.00 83.69 153 TYR A O 1
ATOM 1194 N N . MET A 1 154 ? 2.161 -3.426 11.672 1.00 91.25 154 MET A N 1
ATOM 1195 C CA . MET A 1 154 ? 1.181 -3.115 10.626 1.00 91.25 154 MET A CA 1
ATOM 1196 C C . MET A 1 154 ? -0.137 -2.572 11.193 1.00 91.25 154 MET A C 1
ATOM 1198 O O . MET A 1 154 ? -0.960 -2.058 10.441 1.00 91.25 154 MET A O 1
ATOM 1202 N N . VAL A 1 155 ? -0.354 -2.662 12.509 1.00 93.44 155 VAL A N 1
ATOM 1203 C CA . VAL A 1 155 ? -1.573 -2.147 13.143 1.00 93.44 155 VAL A CA 1
ATOM 1204 C C . VAL A 1 155 ? -1.504 -0.610 13.196 1.00 93.44 155 VAL A C 1
ATOM 1206 O O . VAL A 1 155 ? -0.552 -0.074 13.774 1.00 93.44 155 VAL A O 1
ATOM 1209 N N . PRO A 1 156 ? -2.486 0.124 12.631 1.00 93.88 156 PRO A N 1
ATOM 1210 C CA . PRO A 1 156 ? -2.468 1.583 12.605 1.00 93.88 156 PRO A CA 1
ATOM 1211 C C . PRO A 1 156 ? -2.349 2.226 13.989 1.00 93.88 156 PRO A C 1
ATOM 1213 O O . PRO A 1 156 ? -2.950 1.787 14.972 1.00 93.88 156 PRO A O 1
ATOM 1216 N N . ASN A 1 157 ? -1.590 3.318 14.066 1.00 90.31 157 ASN A N 1
ATOM 1217 C CA . ASN A 1 157 ? -1.469 4.127 15.277 1.00 90.31 157 ASN A CA 1
ATOM 1218 C C . ASN A 1 157 ? -2.737 4.955 15.515 1.00 90.31 157 ASN A C 1
ATOM 1220 O O . ASN A 1 157 ? -3.154 5.121 16.662 1.00 90.31 157 ASN A O 1
ATOM 1224 N N . ARG A 1 158 ? -3.351 5.442 14.432 1.00 91.25 158 ARG A N 1
ATOM 1225 C CA . ARG A 1 158 ? -4.543 6.295 14.446 1.00 91.25 158 ARG A CA 1
ATOM 1226 C C . ARG A 1 158 ? -5.612 5.769 13.497 1.00 91.25 158 ARG A C 1
ATOM 1228 O O . ARG A 1 158 ? -5.291 5.191 12.458 1.00 91.25 158 ARG A O 1
ATOM 1235 N N . PHE A 1 159 ? -6.861 6.041 13.855 1.00 93.12 159 PHE A N 1
ATOM 1236 C CA . PHE A 1 159 ? -8.045 5.727 13.068 1.00 93.12 159 PHE A CA 1
ATOM 1237 C C . PHE A 1 159 ? -8.885 7.000 12.939 1.00 93.12 159 PHE A C 1
ATOM 1239 O O . PHE A 1 159 ? -9.305 7.569 13.943 1.00 93.12 159 PHE A O 1
ATOM 1246 N N . GLU A 1 160 ? -9.103 7.450 11.710 1.00 93.50 160 GLU A N 1
ATOM 1247 C CA . GLU A 1 160 ? -9.883 8.641 11.375 1.00 93.50 160 GLU A CA 1
ATOM 1248 C C . GLU A 1 160 ? -11.139 8.204 10.621 1.00 93.50 160 GLU A C 1
ATOM 1250 O O . GLU A 1 160 ? -11.056 7.720 9.489 1.00 93.50 160 GLU A O 1
ATOM 1255 N N . ILE A 1 161 ? -12.305 8.377 11.241 1.00 92.25 161 ILE A N 1
ATOM 1256 C CA . ILE A 1 161 ? -13.583 8.136 10.570 1.00 92.25 161 ILE A CA 1
ATOM 1257 C C . ILE A 1 161 ? -13.901 9.359 9.711 1.00 92.25 161 ILE A C 1
ATOM 1259 O O . ILE A 1 161 ? -13.914 10.490 10.195 1.00 92.25 161 ILE A O 1
ATOM 1263 N N . ILE A 1 162 ? -14.136 9.131 8.425 1.00 92.69 162 ILE A N 1
ATOM 1264 C CA . ILE A 1 162 ? -14.400 10.166 7.427 1.00 92.69 162 ILE A CA 1
ATOM 1265 C C . ILE A 1 162 ? -15.626 9.791 6.603 1.00 92.69 162 ILE A C 1
ATOM 1267 O O . ILE A 1 162 ? -15.978 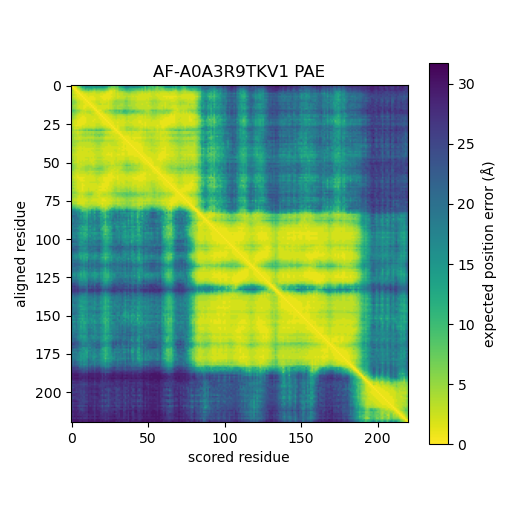8.624 6.503 1.00 92.69 162 ILE A O 1
ATOM 1271 N N . GLU A 1 163 ? -16.266 10.777 5.981 1.00 90.06 163 GLU A N 1
ATOM 1272 C CA . GLU A 1 163 ? -17.433 10.516 5.127 1.00 90.06 163 GLU A CA 1
ATOM 1273 C C . GLU A 1 163 ? -17.044 9.754 3.852 1.00 90.06 163 GLU A C 1
ATOM 1275 O O . GLU A 1 163 ? -17.714 8.808 3.456 1.00 90.06 163 GLU A O 1
ATOM 1280 N N . GLU A 1 164 ? -15.930 10.142 3.225 1.00 92.62 164 GLU A N 1
ATOM 1281 C CA . GLU A 1 164 ? -15.461 9.540 1.979 1.00 92.62 164 GLU A CA 1
ATOM 1282 C C . GLU A 1 164 ? -13.934 9.612 1.856 1.00 92.62 164 GLU A C 1
ATOM 1284 O O . GLU A 1 164 ? -13.304 10.638 2.166 1.00 92.62 164 GLU A O 1
ATOM 1289 N N . VAL A 1 165 ? -13.342 8.519 1.361 1.00 94.31 165 VAL A N 1
ATOM 1290 C CA . VAL A 1 165 ? -11.929 8.441 0.975 1.00 94.31 165 VAL A CA 1
ATOM 1291 C C . VAL A 1 165 ? -11.733 9.157 -0.370 1.00 94.31 165 VAL A C 1
ATOM 1293 O O . VAL A 1 165 ? -12.306 8.722 -1.369 1.00 94.31 165 VAL A O 1
ATOM 1296 N N . PRO A 1 166 ? -10.899 10.214 -0.443 1.00 92.00 166 PRO A N 1
ATOM 1297 C CA . PRO A 1 166 ? -10.688 10.956 -1.677 1.00 92.00 166 PRO A CA 1
ATOM 1298 C C . PRO A 1 166 ? -10.011 10.076 -2.731 1.00 92.00 166 PRO A C 1
ATOM 1300 O O . PRO A 1 166 ? -9.105 9.291 -2.428 1.00 92.00 166 PRO A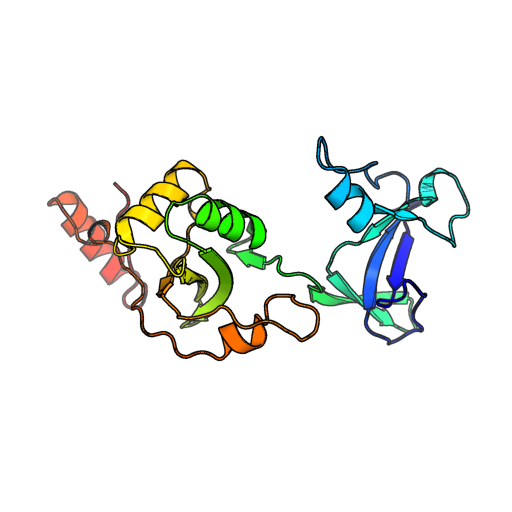 O 1
ATOM 1303 N N . ARG A 1 167 ? -10.430 10.236 -3.986 1.00 88.31 167 ARG A N 1
ATOM 1304 C CA . ARG A 1 167 ? -9.907 9.497 -5.137 1.00 88.31 167 ARG A CA 1
ATOM 1305 C C . ARG A 1 167 ? -9.474 10.452 -6.244 1.00 88.31 167 ARG A C 1
ATOM 1307 O O . ARG A 1 167 ? -10.050 11.520 -6.429 1.00 88.31 167 ARG A O 1
ATOM 1314 N N . LEU A 1 168 ? -8.459 10.042 -6.992 1.00 75.00 168 LEU A N 1
ATOM 1315 C CA . LEU A 1 168 ? -8.050 10.670 -8.243 1.00 75.00 168 LEU A CA 1
ATOM 1316 C C . LEU A 1 168 ? -9.085 10.376 -9.340 1.00 75.00 168 LEU A C 1
ATOM 1318 O O . LEU A 1 168 ? -9.879 9.444 -9.224 1.00 75.00 168 LEU A O 1
ATOM 1322 N N . LEU A 1 169 ? -9.010 11.097 -10.464 1.00 64.56 169 LEU A N 1
ATOM 1323 C CA . LEU A 1 169 ? -9.853 10.838 -11.647 1.00 64.56 169 LEU A CA 1
ATOM 1324 C C . LEU A 1 169 ? -9.725 9.401 -12.181 1.00 64.56 169 LEU A C 1
ATOM 1326 O O . LEU A 1 169 ? -10.647 8.884 -12.799 1.00 64.56 169 LEU A O 1
ATOM 1330 N N . SER A 1 170 ? -8.594 8.745 -11.917 1.00 61.03 170 SER A N 1
ATOM 1331 C CA . SER A 1 170 ? -8.353 7.338 -12.249 1.00 61.03 170 SER A CA 1
ATOM 1332 C C . SER A 1 170 ? -9.073 6.341 -11.330 1.00 61.03 170 SER A C 1
ATOM 1334 O O . SER A 1 170 ? -8.952 5.138 -11.536 1.00 61.03 170 SER A O 1
ATOM 1336 N N . GLY A 1 171 ? -9.759 6.806 -10.281 1.00 71.62 171 GLY A N 1
ATOM 1337 C CA . GLY A 1 171 ? -10.392 5.972 -9.252 1.00 71.62 171 GLY A CA 1
ATOM 1338 C C . GLY A 1 171 ? -9.445 5.493 -8.143 1.00 71.62 171 GLY A C 1
ATOM 1339 O O . GLY A 1 171 ? -9.903 4.968 -7.121 1.00 71.62 171 GLY A O 1
ATOM 1340 N N . LYS A 1 172 ? -8.129 5.705 -8.296 1.00 73.69 172 LYS A N 1
ATOM 1341 C CA . LYS A 1 172 ? -7.124 5.407 -7.261 1.00 73.69 172 LYS A CA 1
ATOM 1342 C C . LYS A 1 172 ? -7.284 6.334 -6.055 1.00 73.69 172 LYS A C 1
ATOM 1344 O O . LYS A 1 172 ? -7.688 7.480 -6.218 1.00 73.69 172 LYS A O 1
ATOM 1349 N N . ILE A 1 173 ? -6.927 5.862 -4.861 1.00 85.62 173 ILE A N 1
ATOM 1350 C CA . ILE A 1 173 ? -6.946 6.670 -3.631 1.00 85.62 173 ILE A CA 1
ATOM 1351 C C . ILE A 1 173 ? -5.993 7.866 -3.778 1.00 85.62 173 ILE A C 1
ATOM 1353 O O . ILE A 1 173 ? -4.822 7.704 -4.122 1.00 85.62 173 ILE A O 1
ATOM 1357 N N . ASP A 1 174 ? -6.475 9.070 -3.467 1.00 87.31 174 ASP A N 1
ATOM 1358 C CA . ASP A 1 174 ? -5.648 10.274 -3.395 1.00 87.31 174 ASP A CA 1
ATOM 1359 C C . ASP A 1 174 ? -4.986 10.380 -2.013 1.00 87.31 174 ASP A C 1
ATOM 1361 O O . ASP A 1 174 ? -5.424 11.094 -1.102 1.00 87.31 174 ASP A O 1
ATOM 1365 N N . ARG A 1 175 ? -3.877 9.653 -1.845 1.00 88.81 175 ARG A N 1
ATOM 1366 C CA . ARG A 1 175 ? -3.104 9.678 -0.596 1.00 88.81 175 ARG A CA 1
ATOM 1367 C C . ARG A 1 175 ? -2.451 11.028 -0.321 1.00 88.81 175 ARG A C 1
ATOM 1369 O O . ARG A 1 175 ? -2.126 11.308 0.832 1.00 88.81 175 ARG A O 1
ATOM 1376 N N . LYS A 1 176 ? -2.262 11.883 -1.332 1.00 86.44 176 LYS A N 1
ATOM 1377 C CA . LYS A 1 176 ? -1.737 13.239 -1.127 1.00 86.44 176 LYS A CA 1
ATOM 1378 C C . LYS A 1 176 ? -2.783 14.099 -0.422 1.00 86.44 176 LYS A C 1
ATOM 1380 O O . LYS A 1 176 ? -2.440 14.771 0.549 1.00 86.44 176 LYS A O 1
ATOM 1385 N N . ALA A 1 177 ? -4.046 14.009 -0.841 1.00 89.25 177 ALA A N 1
ATOM 1386 C CA . ALA A 1 177 ? -5.157 14.650 -0.144 1.00 89.25 177 ALA A CA 1
ATOM 1387 C C . ALA A 1 177 ? -5.297 14.128 1.295 1.00 89.25 177 ALA A C 1
ATOM 1389 O O . ALA A 1 177 ? -5.394 14.924 2.231 1.00 89.25 177 ALA A O 1
ATOM 1390 N N . LEU A 1 178 ? -5.205 12.808 1.503 1.00 92.81 178 LEU A N 1
ATOM 1391 C CA . LEU A 1 178 ? -5.223 12.221 2.850 1.00 92.81 178 LEU A CA 1
ATOM 1392 C C . LEU A 1 178 ? -4.052 12.695 3.722 1.00 92.81 178 LEU A C 1
ATOM 1394 O O . LEU A 1 178 ? -4.253 13.002 4.892 1.00 92.81 178 LEU A O 1
ATOM 1398 N N . LYS A 1 179 ? -2.833 12.812 3.177 1.00 90.62 179 LYS A N 1
ATOM 1399 C CA . LYS A 1 179 ? -1.652 13.343 3.889 1.00 90.62 179 LYS A CA 1
ATOM 1400 C C . LYS A 1 179 ? -1.764 14.828 4.246 1.00 90.62 179 LYS A C 1
ATOM 1402 O O . LYS A 1 179 ? -1.099 15.260 5.180 1.00 90.62 179 LYS A O 1
ATOM 1407 N N . ALA A 1 180 ? -2.583 15.594 3.534 1.00 88.81 180 ALA A N 1
ATOM 1408 C CA . ALA A 1 180 ? -2.821 17.003 3.831 1.00 88.81 180 ALA A CA 1
ATOM 1409 C C . ALA A 1 180 ? -3.968 17.225 4.831 1.00 88.81 180 ALA A C 1
ATOM 1411 O O . ALA A 1 180 ? -4.068 18.311 5.402 1.00 88.81 180 ALA A O 1
ATOM 1412 N N . ARG A 1 181 ? -4.833 16.224 5.062 1.00 91.00 181 ARG A N 1
ATOM 1413 C CA . ARG A 1 181 ? -5.953 16.365 6.002 1.00 91.00 181 ARG A CA 1
ATOM 1414 C C . ARG A 1 181 ? -5.459 16.584 7.440 1.00 91.00 181 ARG A C 1
ATOM 1416 O O . ARG A 1 181 ? -4.509 15.905 7.859 1.00 91.00 181 ARG A O 1
ATOM 1423 N N . PRO A 1 182 ? -6.097 17.487 8.206 1.00 87.94 182 PRO A N 1
ATOM 1424 C CA . PRO A 1 182 ? -5.879 17.567 9.643 1.00 87.94 182 PRO A CA 1
ATOM 1425 C C . PRO A 1 182 ? -6.355 16.270 10.300 1.00 87.94 182 PRO A C 1
ATOM 1427 O O . PRO A 1 182 ? -7.338 15.675 9.862 1.00 87.94 182 PRO A O 1
ATOM 1430 N N . LEU A 1 183 ? -5.631 15.831 11.324 1.00 86.69 183 LEU A N 1
ATOM 1431 C CA . LEU A 1 183 ? -6.010 14.676 12.132 1.00 86.69 183 LEU A CA 1
ATOM 1432 C C . LEU A 1 183 ? -6.854 15.169 13.302 1.00 86.69 183 LEU A C 1
ATOM 1434 O O . LEU A 1 183 ? -6.533 16.197 13.903 1.00 86.69 183 LEU A O 1
ATOM 1438 N N . THR A 1 184 ? -7.944 14.466 13.579 1.00 81.62 184 THR A N 1
ATOM 1439 C CA . THR A 1 184 ? -8.893 14.822 14.641 1.00 81.62 184 THR A CA 1
ATOM 1440 C C . THR A 1 184 ? -8.903 13.795 15.755 1.00 81.62 184 THR A C 1
ATOM 1442 O O . THR A 1 184 ? -9.122 14.151 16.914 1.00 81.62 184 THR A O 1
ATOM 1445 N N . SER A 1 185 ? -8.596 12.538 15.430 1.00 72.50 185 SER A N 1
ATOM 1446 C CA . SER A 1 185 ? -8.324 11.529 16.434 1.00 72.50 185 SER A CA 1
ATOM 1447 C C . SER A 1 185 ? -7.049 11.926 17.175 1.00 72.50 185 SER A C 1
ATOM 1449 O O . SER A 1 185 ? -6.125 12.502 16.603 1.00 72.50 185 SER A O 1
ATOM 1451 N N . VAL A 1 186 ? -6.962 11.611 18.461 1.00 64.06 186 VAL A N 1
ATOM 1452 C CA . VAL A 1 186 ? -5.674 11.620 19.169 1.00 64.06 186 VAL A CA 1
ATOM 1453 C C . VAL A 1 186 ? -4.922 10.342 18.768 1.00 64.06 186 VAL A C 1
ATOM 1455 O O . VAL A 1 186 ? -5.544 9.408 18.249 1.00 64.06 186 VAL A O 1
ATOM 1458 N N . VAL A 1 187 ? -3.592 10.276 18.954 1.00 57.69 187 VAL A N 1
ATOM 1459 C CA . VAL A 1 187 ? -2.936 8.959 18.998 1.00 57.69 187 VAL A CA 1
ATOM 1460 C C . VAL A 1 187 ? -3.675 8.205 20.082 1.00 57.69 187 VAL A C 1
ATOM 1462 O O . VAL A 1 187 ? -3.665 8.632 21.237 1.00 57.69 187 VAL A O 1
ATOM 1465 N N . ASP A 1 188 ? -4.350 7.137 19.698 1.00 52.28 188 ASP A N 1
ATOM 1466 C CA . ASP A 1 188 ? -5.022 6.263 20.636 1.00 52.28 188 ASP A CA 1
ATOM 1467 C C . ASP A 1 188 ? -3.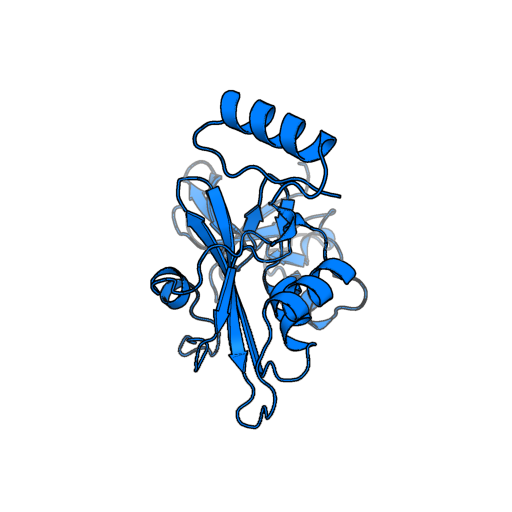919 5.505 21.385 1.00 52.28 188 ASP A C 1
ATOM 1469 O O . ASP A 1 188 ? -3.418 4.466 20.952 1.00 52.28 188 ASP A O 1
ATOM 1473 N N . ARG A 1 189 ? -3.434 6.164 22.442 1.00 50.44 189 ARG A N 1
ATOM 1474 C CA . ARG A 1 189 ? -2.635 5.588 23.516 1.00 50.44 189 ARG A CA 1
ATOM 1475 C C . ARG A 1 189 ? -3.624 4.707 24.254 1.00 50.44 189 ARG A C 1
ATOM 1477 O O . ARG A 1 189 ? -4.531 5.230 24.902 1.00 50.44 189 ARG A O 1
ATOM 1484 N N . SER A 1 190 ? -3.552 3.404 24.027 1.00 44.22 190 SER A N 1
ATOM 1485 C CA . SER A 1 190 ? -4.501 2.460 24.602 1.00 44.22 190 SER A CA 1
ATOM 1486 C C . SER A 1 190 ? -4.561 2.635 26.122 1.00 44.22 190 SER A C 1
ATOM 1488 O O . SER A 1 190 ? -3.584 3.020 26.758 1.00 44.22 190 SER A O 1
ATOM 1490 N N . GLU A 1 191 ? -5.683 2.272 26.743 1.00 40.22 191 GLU A N 1
ATOM 1491 C CA . GLU A 1 191 ? -5.757 2.086 28.205 1.00 40.22 191 GLU A CA 1
ATOM 1492 C C . GLU A 1 191 ? -4.714 1.069 28.725 1.00 40.22 191 GLU A C 1
ATOM 1494 O O . GLU A 1 191 ? -4.454 1.022 29.923 1.00 40.22 191 GLU A O 1
ATOM 1499 N N . SER A 1 192 ? -4.074 0.290 27.839 1.00 45.22 192 SER A N 1
ATOM 1500 C CA . SER A 1 192 ? -2.925 -0.567 28.163 1.00 45.22 192 SER A CA 1
ATOM 1501 C C . SER A 1 192 ? -1.623 0.198 28.425 1.00 45.22 192 SER A C 1
ATOM 1503 O O . SER A 1 192 ? -0.680 -0.395 28.924 1.00 45.22 192 SER A O 1
ATOM 1505 N N . ASP A 1 193 ? -1.538 1.487 28.082 1.00 51.69 193 ASP A N 1
ATOM 1506 C CA . ASP A 1 193 ? -0.342 2.305 28.325 1.00 51.69 193 ASP A CA 1
ATOM 1507 C C . ASP A 1 193 ? -0.308 2.871 29.760 1.00 51.69 193 ASP A C 1
ATOM 1509 O O . ASP A 1 193 ? 0.682 3.489 30.158 1.00 51.69 193 ASP A O 1
ATOM 1513 N N . GLN A 1 194 ? -1.379 2.686 30.544 1.00 53.75 194 GLN A N 1
ATOM 1514 C CA . GLN A 1 194 ? -1.382 3.021 31.966 1.00 53.75 194 GLN A CA 1
ATOM 1515 C C . GLN A 1 194 ? -0.919 1.817 32.788 1.00 53.75 194 GLN A C 1
A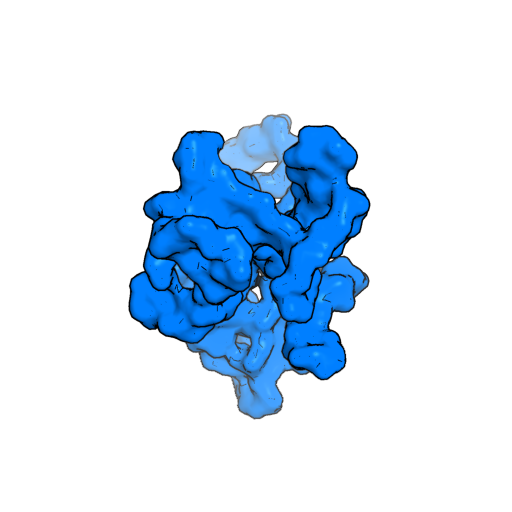TOM 1517 O O . GLN A 1 194 ? -1.425 0.717 32.569 1.00 53.75 194 GLN A O 1
ATOM 1522 N N . PRO A 1 195 ? -0.004 2.013 33.751 1.00 64.50 195 PRO A N 1
ATOM 1523 C CA . PRO A 1 195 ? 0.414 0.934 34.629 1.00 64.50 195 PRO A CA 1
ATOM 1524 C C . PRO A 1 195 ? -0.785 0.386 35.413 1.00 64.50 195 PRO A C 1
ATOM 1526 O O . PRO A 1 195 ? -1.500 1.131 36.081 1.00 64.50 195 PRO A O 1
ATOM 1529 N N . GLN A 1 196 ? -1.014 -0.922 35.315 1.00 71.81 196 GLN A N 1
ATOM 1530 C CA . GLN A 1 196 ? -2.155 -1.629 35.906 1.00 71.81 196 GLN A CA 1
ATOM 1531 C C . GLN A 1 196 ? -1.793 -2.336 37.216 1.00 71.81 196 GLN A C 1
ATOM 1533 O O . GLN A 1 196 ? -2.667 -2.819 37.938 1.00 71.81 196 GLN A O 1
ATOM 1538 N N . ASN A 1 197 ? -0.500 -2.421 37.533 1.00 74.00 197 ASN A N 1
ATOM 1539 C CA . ASN A 1 197 ? 0.008 -3.029 38.755 1.00 74.00 197 ASN A CA 1
ATOM 1540 C C . ASN A 1 197 ? 1.276 -2.311 39.270 1.00 74.00 197 ASN A C 1
ATOM 1542 O O . ASN A 1 197 ? 1.914 -1.568 38.523 1.00 74.00 197 ASN A O 1
ATOM 1546 N N . PRO A 1 198 ? 1.694 -2.556 40.528 1.00 82.69 198 PRO A N 1
ATOM 1547 C CA . PRO A 1 198 ? 2.850 -1.871 41.114 1.00 82.69 198 PRO A CA 1
ATOM 1548 C C . PRO A 1 198 ? 4.181 -2.102 40.379 1.00 82.69 198 PRO A C 1
ATOM 1550 O O . PRO A 1 198 ? 5.077 -1.265 40.456 1.00 82.69 198 PRO A O 1
ATOM 1553 N N . ALA A 1 199 ? 4.349 -3.231 39.679 1.00 77.81 199 ALA A N 1
ATOM 1554 C CA . ALA A 1 199 ? 5.568 -3.490 38.909 1.00 77.81 199 ALA A CA 1
ATOM 1555 C C . ALA A 1 199 ? 5.605 -2.642 37.628 1.00 77.81 199 ALA A C 1
ATOM 1557 O O . ALA A 1 199 ? 6.647 -2.093 37.272 1.00 77.81 199 ALA A O 1
ATOM 1558 N N . GLU A 1 200 ? 4.454 -2.489 36.979 1.00 80.81 200 GLU A N 1
ATOM 1559 C CA . GLU A 1 200 ? 4.258 -1.602 35.840 1.00 80.81 200 GLU A CA 1
ATOM 1560 C C . GLU A 1 200 ? 4.409 -0.126 36.219 1.00 80.81 200 GLU A C 1
ATOM 1562 O O . GLU A 1 200 ? 5.017 0.616 35.454 1.00 80.81 200 GLU A O 1
ATOM 1567 N N . GLU A 1 201 ? 3.954 0.306 37.403 1.00 79.88 201 GLU A N 1
ATOM 1568 C CA . GLU A 1 201 ? 4.164 1.683 37.892 1.00 79.88 201 GLU A CA 1
ATOM 1569 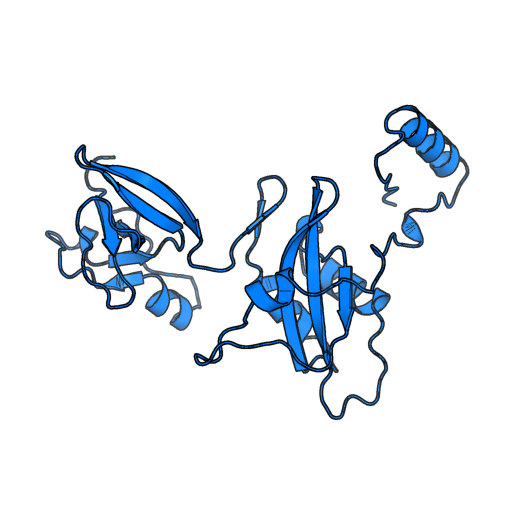C C . GLU A 1 201 ? 5.659 2.015 37.996 1.00 79.88 201 GLU A C 1
ATOM 1571 O O . GLU A 1 201 ? 6.117 3.034 37.477 1.00 79.88 201 GLU A O 1
ATOM 1576 N N . ILE A 1 202 ? 6.441 1.108 38.592 1.00 82.12 202 ILE A N 1
ATOM 1577 C CA . ILE A 1 202 ? 7.898 1.255 38.710 1.00 82.12 202 ILE A CA 1
ATOM 1578 C C . ILE A 1 202 ? 8.552 1.284 37.322 1.00 82.12 202 ILE A C 1
ATOM 1580 O O . ILE A 1 202 ? 9.437 2.103 37.062 1.00 82.12 202 ILE A O 1
ATOM 1584 N N . LEU A 1 203 ? 8.128 0.400 36.415 1.00 79.25 203 LEU A N 1
ATOM 1585 C CA . LEU A 1 203 ? 8.659 0.350 35.055 1.00 79.25 203 LEU A CA 1
ATOM 1586 C C . LEU A 1 203 ? 8.334 1.635 34.275 1.00 79.25 203 LEU A C 1
ATOM 1588 O O . LEU A 1 203 ? 9.213 2.186 33.608 1.00 79.25 203 LEU A O 1
ATOM 1592 N N . PHE A 1 204 ? 7.113 2.151 34.415 1.00 80.25 204 PHE A N 1
ATOM 1593 C CA . PHE A 1 204 ? 6.666 3.405 33.815 1.00 80.25 204 PHE A CA 1
ATOM 1594 C C . PHE A 1 204 ? 7.475 4.603 34.323 1.00 80.25 204 PHE A C 1
ATOM 1596 O O . PHE A 1 204 ? 7.916 5.433 33.526 1.00 80.25 204 PHE A O 1
ATOM 1603 N N . GLU A 1 205 ? 7.732 4.686 35.633 1.00 82.12 205 GLU A N 1
ATOM 1604 C CA . GLU A 1 205 ? 8.577 5.732 36.223 1.00 82.12 205 GLU A CA 1
ATOM 1605 C C . GLU A 1 205 ? 10.015 5.683 35.695 1.00 82.12 205 GLU A C 1
ATOM 1607 O O . GLU A 1 205 ? 10.582 6.716 35.323 1.00 82.12 205 GLU A O 1
ATOM 1612 N N . ILE A 1 206 ? 10.610 4.487 35.625 1.00 83.19 206 ILE A N 1
ATOM 1613 C CA . ILE A 1 206 ? 11.973 4.305 35.108 1.00 83.19 206 ILE A CA 1
ATOM 1614 C C . ILE A 1 206 ? 12.050 4.766 33.654 1.00 83.19 206 ILE A C 1
ATOM 1616 O O . ILE A 1 206 ? 12.951 5.528 33.293 1.00 83.19 206 ILE A O 1
ATOM 1620 N N . LEU A 1 207 ? 11.104 4.327 32.826 1.00 79.69 207 LEU A N 1
ATOM 1621 C CA . LEU A 1 207 ? 11.067 4.682 31.416 1.00 79.69 207 LEU A CA 1
ATOM 1622 C C . LEU A 1 207 ? 10.854 6.192 31.233 1.00 79.69 207 LEU A C 1
ATOM 1624 O O . LEU A 1 207 ? 11.546 6.787 30.410 1.00 79.69 207 LEU A O 1
ATOM 1628 N N . ASN A 1 208 ? 10.009 6.839 32.048 1.00 78.38 208 ASN A N 1
ATOM 1629 C CA . ASN A 1 208 ? 9.789 8.294 31.994 1.00 78.38 208 ASN A CA 1
ATOM 1630 C C . ASN A 1 208 ? 11.043 9.073 32.365 1.00 78.38 208 ASN A C 1
ATOM 1632 O O . ASN A 1 208 ? 11.350 10.101 31.764 1.00 78.38 208 ASN A O 1
ATOM 1636 N N . ARG A 1 209 ? 11.808 8.568 33.334 1.00 79.94 209 ARG A N 1
ATOM 1637 C CA . ARG A 1 209 ? 13.073 9.191 33.721 1.00 79.94 209 ARG A CA 1
ATOM 1638 C C . ARG A 1 209 ? 14.124 9.098 32.616 1.00 79.94 209 ARG A C 1
ATOM 1640 O O . ARG A 1 209 ? 14.938 10.006 32.476 1.00 79.94 209 ARG A O 1
ATOM 1647 N N . LEU A 1 210 ? 14.143 7.993 31.873 1.00 77.75 210 LEU A N 1
ATOM 1648 C CA . LEU A 1 210 ? 15.129 7.746 30.819 1.00 77.75 210 LEU A CA 1
ATOM 1649 C C . LEU A 1 210 ? 14.744 8.394 29.484 1.00 77.75 210 LEU A C 1
ATOM 1651 O O . LEU A 1 210 ? 15.624 8.836 28.747 1.00 77.75 210 LEU A O 1
ATOM 1655 N N . PHE A 1 211 ? 13.447 8.486 29.193 1.00 76.62 211 PHE A N 1
ATOM 1656 C CA . PHE A 1 211 ? 12.914 8.977 27.925 1.00 76.62 211 PHE A CA 1
ATOM 1657 C C . PHE A 1 211 ? 11.796 10.013 28.147 1.00 76.62 211 PHE A C 1
ATOM 1659 O O . PHE A 1 211 ? 10.653 9.782 27.761 1.00 76.62 211 PHE A O 1
ATOM 1666 N N . PRO A 1 212 ? 12.108 11.191 28.718 1.00 64.62 212 PRO A N 1
ATOM 1667 C CA . PRO A 1 212 ? 11.109 12.159 29.194 1.00 64.62 212 PRO A CA 1
ATOM 1668 C C . PRO A 1 212 ? 10.212 12.763 28.102 1.00 64.62 212 PRO A C 1
ATOM 1670 O O . PRO A 1 212 ? 9.177 13.343 28.411 1.00 64.62 212 PRO A O 1
ATOM 1673 N N . ASN A 1 213 ? 10.600 12.628 26.831 1.00 57.56 213 ASN A N 1
ATOM 1674 C CA . ASN A 1 213 ? 9.846 13.123 25.675 1.00 57.56 213 ASN A CA 1
ATOM 1675 C C . ASN A 1 213 ? 9.332 11.991 24.773 1.00 57.56 213 ASN A C 1
ATOM 1677 O O . ASN A 1 213 ? 8.824 12.261 23.686 1.00 57.56 213 ASN A O 1
ATOM 1681 N N . MET A 1 214 ? 9.505 10.729 25.177 1.00 46.81 214 MET A N 1
ATOM 1682 C CA . MET A 1 214 ? 9.068 9.582 24.392 1.00 46.81 214 MET A CA 1
ATOM 1683 C C . MET A 1 214 ? 7.778 9.019 24.988 1.00 46.81 214 MET A C 1
ATOM 1685 O O . MET A 1 214 ? 7.708 8.816 26.198 1.00 46.81 214 MET A O 1
ATOM 1689 N N . PRO A 1 215 ? 6.753 8.732 24.171 1.00 52.97 215 PRO A N 1
ATOM 1690 C CA . PRO A 1 215 ? 5.608 7.976 24.651 1.00 52.97 215 PRO A CA 1
ATOM 1691 C C . PRO A 1 215 ? 6.067 6.567 25.051 1.00 52.97 215 PRO A C 1
ATOM 1693 O O . PRO A 1 215 ? 6.640 5.838 24.239 1.00 52.97 215 PRO A O 1
ATOM 1696 N N . ILE A 1 216 ? 5.829 6.207 26.309 1.00 61.34 216 ILE A N 1
ATOM 1697 C CA . ILE A 1 216 ? 6.185 4.909 26.887 1.00 61.34 216 ILE A CA 1
ATOM 1698 C C . ILE A 1 216 ? 4.996 3.974 26.769 1.00 61.34 216 ILE A C 1
ATOM 1700 O O . ILE A 1 216 ? 3.875 4.373 27.071 1.00 61.34 216 ILE A O 1
ATOM 1704 N N . LYS A 1 217 ? 5.268 2.739 26.345 1.00 59.59 217 LYS A N 1
ATOM 1705 C CA . LYS A 1 217 ? 4.293 1.654 26.267 1.00 59.59 217 LYS A CA 1
ATOM 1706 C C . LYS A 1 217 ? 4.661 0.562 27.255 1.00 59.59 217 LYS A C 1
ATOM 1708 O O . LYS A 1 217 ? 5.839 0.214 27.364 1.00 59.59 217 LYS A O 1
ATOM 1713 N N . LEU A 1 218 ? 3.660 0.038 27.943 1.00 58.22 218 LEU A N 1
ATOM 1714 C CA . LEU A 1 218 ? 3.770 -1.160 28.761 1.00 58.22 218 LEU A CA 1
ATOM 1715 C C . LEU A 1 218 ? 2.972 -2.248 28.040 1.00 58.22 218 LEU A C 1
ATOM 1717 O O . LEU A 1 218 ? 1.750 -2.176 27.962 1.00 58.22 218 LEU A O 1
ATOM 1721 N N . ASP A 1 219 ? 3.669 -3.208 27.437 1.00 58.44 219 ASP A N 1
ATOM 1722 C CA . ASP A 1 219 ? 3.022 -4.383 26.854 1.00 58.44 219 ASP A CA 1
ATOM 1723 C C . ASP A 1 219 ? 2.814 -5.414 27.979 1.00 58.44 219 ASP A C 1
ATOM 1725 O O . ASP A 1 219 ? 3.728 -5.642 28.778 1.00 58.44 219 ASP A O 1
ATOM 1729 N N . SER A 1 220 ? 1.613 -5.998 28.055 1.00 50.28 220 SER A N 1
ATOM 1730 C CA . SER A 1 220 ? 1.266 -7.078 29.000 1.00 50.28 220 SER A CA 1
ATOM 1731 C C . SER A 1 220 ? 1.573 -8.460 28.434 1.00 50.28 220 SER A C 1
ATOM 1733 O O . SER A 1 220 ? 1.499 -8.630 27.195 1.00 50.28 220 SER A O 1
#

InterPro domains:
  IPR025110 AMP-binding enzyme, C-terminal domain [PF13193] (96-172)
  IPR045851 AMP-binding enzyme domain superfamily [G3DSA:3.30.300.30] (88-214)

Foldseek 3Di:
DPFKDKFFAAPVRDGDDAPDKGFIKMFFQPDDCADPPCVPRRPVQWDADPPDPDPRGRTIGGPQWIWGAHPVRDIDTDGGVDQWDAAPNDTDDQVVLFVLLCVDPFFPGKGWHWDDDPNHTFIEIETAGDPPRPDDDDPVVSQVSCVVPDPPRNRGQYYHYDNDFDADPVRHGPVVVVNPDDDDTDRCPDPQQDQPDPVSVVVNVVCCVVCVPDRDGDDD